Protein AF-A0A1M7Z220-F1 (afdb_monomer)

Mean predicted aligned error: 13.56 Å

Organism: NCBI:txid1117707

Solvent-accessible surface area (backbone atoms only — not comparable to full-atom values): 11703 Å² total; per-residue (Å²): 136,85,84,78,74,76,77,74,81,76,74,48,73,66,35,51,50,55,50,50,55,53,32,74,76,37,43,74,53,31,37,72,75,60,45,95,56,87,48,72,74,50,43,57,51,42,73,74,50,54,73,68,32,47,54,48,36,52,51,46,53,52,53,36,40,74,74,69,44,68,70,67,76,51,73,74,49,50,70,51,42,46,79,49,77,42,74,65,57,48,50,54,50,48,53,26,29,77,69,70,55,48,88,46,72,57,36,44,34,40,44,74,75,42,38,72,63,60,74,74,46,57,74,92,53,39,62,66,51,48,52,51,52,52,52,52,41,49,54,29,48,78,70,72,65,62,72,67,77,74,61,99,54,90,81,62,59,97,71,70,74,75,49,72,66,54,52,55,47,51,56,45,37,73,77,60,40,97,58,76,56,72,70,58,54,50,51,60,49,58,71,69,77,113

Structure (mmCIF, N/CA/C/O backbone):
data_AF-A0A1M7Z220-F1
#
_entry.id   AF-A0A1M7Z220-F1
#
loop_
_atom_site.group_PDB
_atom_site.id
_atom_site.type_symbol
_atom_site.label_atom_id
_atom_site.label_alt_id
_atom_site.label_comp_id
_atom_site.label_asym_id
_atom_site.label_entity_id
_atom_site.label_seq_id
_atom_site.pdbx_PDB_ins_code
_atom_site.Cartn_x
_atom_site.Cartn_y
_atom_site.Cartn_z
_atom_site.occupancy
_atom_site.B_iso_or_equiv
_atom_site.auth_seq_id
_atom_site.auth_comp_id
_atom_site.auth_asym_id
_atom_site.auth_atom_id
_atom_site.pdbx_PDB_model_num
ATOM 1 N N . MET A 1 1 ? 18.177 -26.404 -42.005 1.00 36.97 1 MET A N 1
ATOM 2 C CA . MET A 1 1 ? 18.365 -25.500 -40.856 1.00 36.97 1 MET A CA 1
ATOM 3 C C . MET A 1 1 ? 17.163 -24.589 -40.858 1.00 36.97 1 MET A C 1
ATOM 5 O O . MET A 1 1 ? 17.018 -23.801 -41.780 1.00 36.97 1 MET A O 1
ATOM 9 N N . SER A 1 2 ? 16.222 -24.853 -39.959 1.00 35.88 2 SER A N 1
ATOM 10 C CA . SER A 1 2 ? 14.981 -24.094 -39.861 1.00 35.88 2 SER A CA 1
ATOM 11 C C . SER A 1 2 ? 15.235 -22.955 -38.888 1.00 35.88 2 SER A C 1
ATOM 13 O O . SER A 1 2 ? 15.261 -23.184 -37.681 1.00 35.88 2 SER A O 1
ATOM 15 N N . ASP A 1 3 ? 15.480 -21.760 -39.420 1.00 40.62 3 ASP A N 1
ATOM 16 C CA . ASP A 1 3 ? 15.510 -20.534 -38.632 1.00 40.62 3 ASP A CA 1
ATOM 17 C C . ASP A 1 3 ? 14.087 -20.232 -38.159 1.00 40.62 3 ASP A C 1
ATOM 19 O O . ASP A 1 3 ? 13.269 -19.632 -38.856 1.00 40.62 3 ASP A O 1
ATOM 23 N N . SER A 1 4 ? 13.776 -20.692 -36.951 1.00 38.62 4 SER A N 1
ATOM 24 C CA . SER A 1 4 ? 12.676 -20.166 -36.158 1.00 38.62 4 SER A CA 1
ATOM 25 C C . SER A 1 4 ? 13.058 -18.756 -35.713 1.00 38.62 4 SER A C 1
ATOM 27 O O . SER A 1 4 ? 13.602 -18.564 -34.623 1.00 38.62 4 SER A O 1
ATOM 29 N N . HIS A 1 5 ? 12.815 -17.765 -36.571 1.00 41.62 5 HIS A N 1
ATOM 30 C CA . HIS A 1 5 ? 12.782 -16.379 -36.132 1.00 41.62 5 HIS A CA 1
ATOM 31 C C . HIS A 1 5 ? 11.715 -16.258 -35.047 1.00 41.62 5 HIS A C 1
ATOM 33 O O . HIS A 1 5 ? 10.520 -16.404 -35.300 1.00 41.62 5 HIS A O 1
ATOM 39 N N . GLN A 1 6 ? 12.193 -16.040 -33.823 1.00 42.94 6 GLN A N 1
ATOM 40 C CA . GLN A 1 6 ? 11.411 -15.529 -32.714 1.00 42.94 6 GLN A CA 1
ATOM 41 C C . GLN A 1 6 ? 10.632 -14.323 -33.237 1.00 42.94 6 GLN A C 1
ATOM 43 O O . GLN A 1 6 ? 11.223 -13.318 -33.633 1.00 42.94 6 GLN A O 1
ATOM 48 N N . THR A 1 7 ? 9.310 -14.439 -33.290 1.00 41.94 7 THR A N 1
ATOM 49 C CA . THR A 1 7 ? 8.419 -13.287 -33.361 1.00 41.94 7 THR A CA 1
ATOM 50 C C . THR A 1 7 ? 8.766 -12.409 -32.168 1.00 41.94 7 THR A C 1
ATOM 52 O O . THR A 1 7 ? 8.424 -12.745 -31.038 1.00 41.94 7 THR A O 1
ATOM 55 N N . GLY A 1 8 ? 9.538 -11.346 -32.396 1.00 51.56 8 GLY A N 1
ATOM 56 C CA . GLY A 1 8 ? 9.747 -10.318 -31.389 1.00 51.56 8 GLY A CA 1
ATOM 57 C C . GLY A 1 8 ? 8.377 -9.754 -31.055 1.00 51.56 8 GLY A C 1
ATOM 58 O O . GLY A 1 8 ? 7.732 -9.200 -31.943 1.00 51.56 8 GLY A O 1
ATOM 59 N N . ASP A 1 9 ? 7.906 -9.982 -29.830 1.00 64.06 9 ASP A N 1
ATOM 60 C CA . ASP A 1 9 ? 6.617 -9.482 -29.360 1.00 64.06 9 ASP A CA 1
ATOM 61 C C . ASP A 1 9 ? 6.573 -7.970 -29.573 1.00 64.06 9 ASP A C 1
ATOM 63 O O . ASP A 1 9 ? 7.251 -7.205 -28.885 1.00 64.06 9 ASP A O 1
ATOM 67 N N . ILE A 1 10 ? 5.807 -7.545 -30.576 1.00 75.75 10 ILE A N 1
ATOM 68 C CA . ILE A 1 10 ? 5.600 -6.133 -30.870 1.00 75.75 10 ILE A CA 1
ATOM 69 C C . ILE A 1 10 ? 4.798 -5.562 -29.690 1.00 75.75 10 ILE A C 1
ATOM 71 O O . ILE A 1 10 ? 3.695 -6.051 -29.424 1.00 75.75 10 ILE A O 1
ATOM 75 N N . PRO A 1 11 ? 5.315 -4.553 -28.967 1.00 80.88 11 PRO A N 1
ATOM 76 C CA . PRO A 1 11 ? 4.619 -3.981 -27.822 1.00 80.88 11 PRO A CA 1
ATOM 77 C C . PRO A 1 11 ? 3.294 -3.349 -28.253 1.00 80.88 11 PRO A C 1
ATOM 79 O O . PRO A 1 11 ? 3.248 -2.589 -29.220 1.00 80.88 11 PRO A O 1
ATOM 82 N N . SER A 1 12 ? 2.219 -3.638 -27.520 1.00 90.00 12 SER A N 1
ATOM 83 C CA . SER A 1 12 ? 0.915 -3.017 -27.765 1.00 90.00 12 SER A CA 1
ATOM 84 C C . SER A 1 12 ? 0.929 -1.516 -27.453 1.00 90.00 12 SER A C 1
ATOM 86 O O . SER A 1 12 ? 1.743 -1.046 -26.655 1.00 90.00 12 SER A O 1
ATOM 88 N N . ASP A 1 13 ? -0.025 -0.763 -28.007 1.00 92.31 13 ASP A N 1
ATOM 89 C CA . ASP A 1 13 ? -0.196 0.667 -27.698 1.00 92.31 13 ASP A CA 1
ATOM 90 C C . ASP A 1 13 ? -0.359 0.916 -26.193 1.00 92.31 13 ASP A C 1
ATOM 92 O O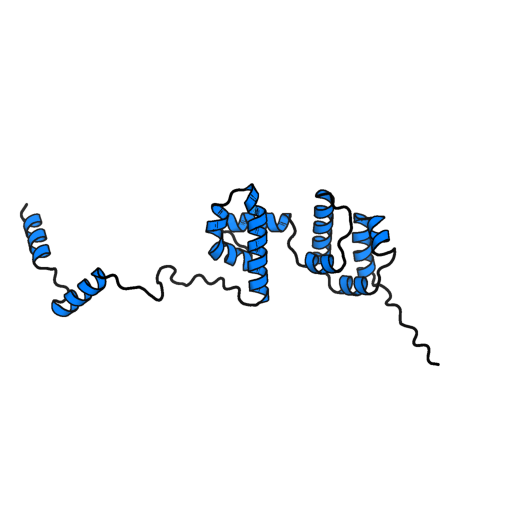 . ASP A 1 13 ? 0.211 1.856 -25.641 1.00 92.31 13 ASP A O 1
ATOM 96 N N . TRP A 1 14 ? -1.072 0.018 -25.506 1.00 93.94 14 TRP A N 1
ATOM 97 C CA . TRP A 1 14 ? -1.186 0.028 -24.049 1.00 93.94 14 TRP A CA 1
ATOM 98 C C . TRP A 1 14 ? 0.169 -0.171 -23.364 1.00 93.94 14 TRP A C 1
A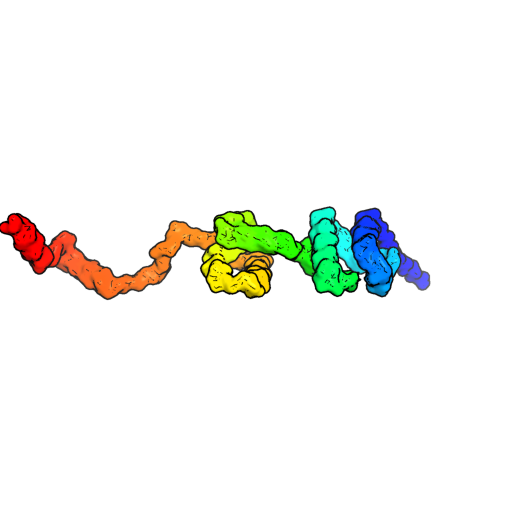TOM 100 O O . TRP A 1 14 ? 0.513 0.577 -22.453 1.00 93.94 14 TRP A O 1
ATOM 110 N N . CYS A 1 15 ? 0.971 -1.137 -23.818 1.00 94.50 15 CYS A N 1
ATOM 111 C CA . CYS A 1 15 ? 2.307 -1.364 -23.276 1.00 94.50 15 CYS A CA 1
ATOM 112 C C . CYS A 1 15 ? 3.203 -0.130 -23.444 1.00 94.50 15 CYS A C 1
ATOM 114 O O . CYS A 1 15 ? 3.846 0.291 -22.482 1.00 94.50 15 CYS A O 1
ATOM 116 N N . ASN A 1 16 ? 3.177 0.498 -24.621 1.00 94.12 16 ASN A N 1
ATOM 117 C CA . ASN A 1 16 ? 3.913 1.732 -24.885 1.00 94.12 16 ASN A CA 1
ATOM 118 C C . ASN A 1 16 ? 3.419 2.895 -24.015 1.00 94.12 16 ASN A C 1
ATOM 120 O O . ASN A 1 16 ? 4.229 3.669 -23.513 1.00 94.12 16 ASN A O 1
ATOM 124 N N . HIS A 1 17 ? 2.110 2.996 -23.775 1.00 95.12 17 HIS A N 1
ATOM 125 C CA . HIS A 1 17 ? 1.538 4.005 -22.885 1.00 95.12 17 HIS A CA 1
ATOM 126 C C . HIS A 1 17 ? 1.976 3.813 -21.425 1.00 95.12 17 HIS A C 1
ATOM 128 O O . HIS A 1 17 ? 2.402 4.768 -20.773 1.00 95.12 17 HIS A O 1
ATOM 134 N N . VAL A 1 18 ? 1.928 2.579 -20.918 1.00 95.19 18 VAL A N 1
ATOM 135 C CA . VAL A 1 18 ? 2.400 2.236 -19.568 1.00 95.19 18 VAL A CA 1
ATOM 136 C C . VAL A 1 18 ? 3.895 2.544 -19.444 1.00 95.19 18 VAL A C 1
ATOM 138 O O . VAL A 1 18 ? 4.314 3.195 -18.489 1.00 95.19 18 VAL A O 1
ATOM 141 N N . PHE A 1 19 ? 4.698 2.126 -20.426 1.00 95.00 19 PHE A N 1
ATOM 142 C CA . PHE A 1 19 ? 6.142 2.368 -20.450 1.00 95.00 19 PHE A CA 1
ATOM 143 C C . PHE A 1 19 ? 6.471 3.862 -20.488 1.00 95.00 19 PHE A C 1
ATOM 145 O O . PHE A 1 19 ? 7.253 4.342 -19.671 1.00 95.00 19 PHE A O 1
ATOM 152 N N . GLY A 1 20 ? 5.819 4.608 -21.383 1.00 94.25 20 GLY A N 1
ATOM 153 C CA . GLY A 1 20 ? 5.969 6.055 -21.516 1.00 94.25 20 GLY A CA 1
ATOM 154 C C . GLY A 1 20 ? 5.575 6.808 -20.244 1.00 94.25 20 GLY A C 1
ATOM 155 O O . GLY A 1 20 ? 6.223 7.787 -19.884 1.00 94.25 20 GLY A O 1
ATOM 156 N N . SER A 1 21 ? 4.567 6.318 -19.517 1.00 95.50 21 SER A N 1
ATOM 157 C CA . SER A 1 21 ? 4.137 6.909 -18.244 1.00 95.50 21 SER A CA 1
ATOM 158 C C . SER A 1 21 ? 5.241 6.825 -17.185 1.00 95.50 21 SER A C 1
ATOM 160 O O . SER A 1 21 ? 5.555 7.827 -16.546 1.00 95.50 21 SER A O 1
ATOM 162 N N . PHE A 1 22 ? 5.894 5.669 -17.029 1.00 94.62 22 PHE A N 1
ATOM 163 C CA . PHE A 1 22 ? 7.034 5.540 -16.113 1.00 94.62 22 PHE A CA 1
ATOM 164 C C . PHE A 1 22 ? 8.273 6.299 -16.594 1.00 94.62 22 PHE A C 1
ATOM 166 O O . PHE A 1 22 ? 8.951 6.928 -15.780 1.00 94.62 22 PHE A O 1
ATOM 173 N N . LEU A 1 23 ? 8.534 6.289 -17.904 1.00 93.94 23 LEU A N 1
ATOM 174 C CA . LEU A 1 23 ? 9.603 7.077 -18.516 1.00 93.94 23 LEU A CA 1
ATOM 175 C C . LEU A 1 23 ? 9.427 8.574 -18.229 1.00 93.94 23 LEU A C 1
ATOM 177 O O . LEU A 1 23 ? 10.398 9.243 -17.916 1.00 93.94 23 LEU A O 1
ATOM 181 N N . SER A 1 24 ? 8.202 9.102 -18.259 1.00 93.44 24 SER A N 1
ATOM 182 C CA . SER A 1 24 ? 7.948 10.520 -17.963 1.00 93.44 24 SER A CA 1
ATOM 183 C C . SER A 1 24 ? 8.221 10.917 -16.508 1.00 93.44 24 SER A C 1
ATOM 185 O O . SER A 1 24 ? 8.461 12.084 -16.228 1.00 93.44 24 SER A O 1
ATOM 187 N N . ILE A 1 25 ? 8.182 9.954 -15.580 1.00 94.25 25 ILE A N 1
ATOM 188 C CA . ILE A 1 25 ? 8.406 10.192 -14.148 1.00 94.25 25 ILE A CA 1
ATOM 189 C C . ILE A 1 25 ? 9.894 10.104 -13.801 1.00 94.25 25 ILE A C 1
ATOM 191 O O . ILE A 1 25 ? 10.394 10.891 -13.002 1.00 94.25 25 ILE A O 1
ATOM 195 N N . TYR A 1 26 ? 10.582 9.109 -14.360 1.00 93.31 26 TYR A N 1
ATOM 196 C CA . TYR A 1 26 ? 11.956 8.760 -13.992 1.00 93.31 26 TYR A CA 1
ATOM 197 C C . TYR A 1 26 ? 13.002 9.157 -15.043 1.00 93.31 26 TYR A C 1
ATOM 199 O O . TYR A 1 26 ? 14.203 9.072 -14.782 1.00 93.31 26 TYR A O 1
ATOM 207 N N . GLU A 1 27 ? 12.560 9.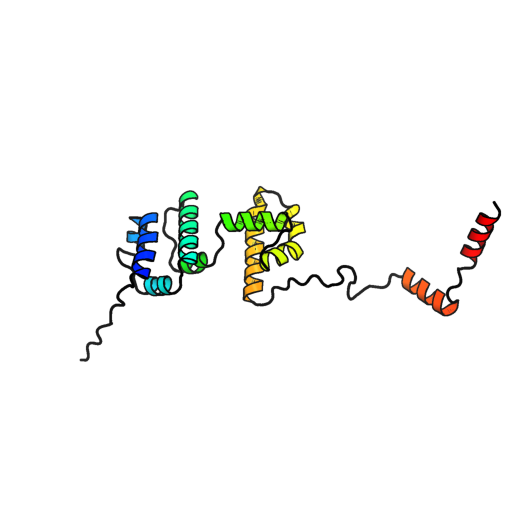567 -16.230 1.00 91.31 27 GLU A N 1
ATOM 208 C CA . GLU A 1 27 ? 13.373 10.068 -17.337 1.00 91.31 27 GLU A CA 1
ATOM 209 C C . GLU A 1 27 ? 14.612 9.187 -17.595 1.00 91.31 27 GLU A C 1
ATOM 211 O O . GLU A 1 27 ? 14.512 7.980 -17.830 1.00 91.31 27 GLU A O 1
ATOM 216 N N . THR A 1 28 ? 15.802 9.778 -17.500 1.00 91.12 28 THR A N 1
ATOM 217 C CA . THR A 1 28 ? 17.094 9.128 -17.759 1.00 91.12 28 THR A CA 1
ATOM 218 C C . THR A 1 28 ? 17.355 7.896 -16.888 1.00 91.12 28 THR A C 1
ATOM 220 O O . THR A 1 28 ? 18.030 6.962 -17.321 1.00 91.12 28 THR A O 1
ATOM 223 N N . GLN A 1 29 ? 16.808 7.847 -15.670 1.00 93.25 29 GLN A N 1
ATOM 224 C CA . GLN A 1 29 ? 16.998 6.715 -14.759 1.00 93.25 29 GLN A CA 1
ATOM 225 C C . GLN A 1 29 ? 16.178 5.502 -15.201 1.00 93.25 29 GLN A C 1
ATOM 227 O O . GLN A 1 29 ? 16.614 4.362 -15.022 1.00 93.25 29 GLN A O 1
ATOM 232 N N . TRP A 1 30 ? 15.013 5.738 -15.814 1.00 93.50 30 TRP A N 1
ATOM 233 C CA . TRP A 1 30 ? 14.213 4.679 -16.422 1.00 93.50 30 TRP A CA 1
ATOM 234 C C . TRP A 1 30 ? 14.957 4.030 -17.581 1.00 93.50 30 TRP A C 1
ATOM 236 O O . TRP A 1 30 ? 15.114 2.810 -17.597 1.00 93.50 30 TRP A O 1
ATOM 246 N N . GLU A 1 31 ? 15.470 4.844 -18.506 1.00 91.44 31 GLU A N 1
ATOM 247 C CA . GLU A 1 31 ? 16.215 4.356 -19.670 1.00 91.44 31 GLU A CA 1
ATOM 248 C C . GLU A 1 31 ? 17.472 3.591 -19.263 1.00 91.44 31 GLU A C 1
ATOM 250 O O . GLU A 1 31 ? 17.775 2.549 -19.840 1.00 91.44 31 GLU A O 1
ATOM 255 N N . TYR A 1 32 ? 18.173 4.059 -18.228 1.00 91.62 32 TYR A N 1
ATOM 256 C CA . TYR A 1 32 ? 19.340 3.359 -17.701 1.00 91.62 32 TYR A CA 1
ATOM 257 C C . TYR A 1 32 ? 19.003 1.944 -17.203 1.00 91.62 32 TYR A C 1
ATOM 259 O O . TYR A 1 32 ? 19.773 1.010 -17.419 1.00 91.62 32 TYR A O 1
ATOM 267 N N . GLN A 1 33 ? 17.859 1.770 -16.534 1.00 90.06 33 GLN A N 1
ATOM 268 C CA . GLN A 1 33 ? 17.491 0.500 -15.904 1.00 90.06 33 GLN A CA 1
ATOM 269 C C . GLN A 1 33 ? 16.734 -0.455 -16.839 1.00 90.06 33 GLN A C 1
ATOM 271 O O . GLN A 1 33 ? 16.919 -1.670 -16.754 1.00 90.06 33 GLN A O 1
ATOM 276 N N . TYR A 1 34 ? 15.869 0.076 -17.702 1.00 89.75 34 TYR A N 1
ATOM 277 C CA . TYR A 1 34 ? 14.940 -0.704 -18.525 1.00 89.75 34 TYR A CA 1
ATOM 278 C C . TYR A 1 34 ? 15.151 -0.540 -20.032 1.00 89.75 34 TYR A C 1
ATOM 280 O O . TYR A 1 34 ? 14.560 -1.296 -20.804 1.00 89.75 34 TYR A O 1
ATOM 288 N N . GLY A 1 35 ? 16.011 0.388 -20.454 1.00 89.44 35 GLY A N 1
ATOM 289 C CA . GLY A 1 35 ? 16.219 0.739 -21.855 1.00 89.44 35 GLY A CA 1
ATOM 290 C C . GLY A 1 35 ? 15.175 1.720 -22.386 1.00 89.44 35 GLY A C 1
ATOM 291 O O . GLY A 1 35 ? 14.307 2.201 -21.662 1.00 89.44 35 GLY A O 1
ATOM 292 N N . SER A 1 36 ? 15.262 2.016 -23.681 1.00 86.19 36 SER A N 1
ATOM 293 C CA . SER A 1 36 ? 14.356 2.936 -24.381 1.00 86.19 36 SER A CA 1
ATOM 294 C C . SER A 1 36 ? 13.081 2.269 -24.909 1.00 86.19 36 SER A C 1
ATOM 296 O O . SER A 1 36 ? 12.152 2.962 -25.317 1.00 86.19 36 SER A O 1
ATOM 298 N N . LEU A 1 37 ? 13.025 0.934 -24.914 1.00 87.25 37 LEU A N 1
ATOM 299 C CA . LEU A 1 37 ? 11.904 0.154 -25.436 1.00 87.25 37 LEU A CA 1
ATOM 300 C C . LEU A 1 37 ? 11.459 -0.906 -24.420 1.00 87.25 37 LEU A C 1
ATOM 302 O O . LEU A 1 37 ? 12.307 -1.501 -23.747 1.00 87.25 37 LEU A O 1
ATOM 306 N N . PRO A 1 38 ? 10.148 -1.192 -24.327 1.00 88.69 38 PRO A N 1
ATOM 307 C CA . PRO A 1 38 ? 9.648 -2.242 -23.454 1.00 88.69 38 PRO A CA 1
ATOM 308 C C . PRO A 1 38 ? 10.165 -3.613 -23.905 1.00 88.69 38 PRO A C 1
ATOM 310 O O . PRO A 1 38 ? 10.115 -3.977 -25.078 1.00 88.69 38 PRO A O 1
ATOM 313 N N . THR A 1 39 ? 10.657 -4.388 -22.942 1.00 86.88 39 THR A N 1
ATOM 314 C CA . THR A 1 39 ? 11.160 -5.755 -23.142 1.00 86.88 39 THR A CA 1
ATOM 315 C C . THR A 1 39 ? 10.141 -6.784 -22.649 1.00 86.88 39 THR A C 1
ATOM 317 O O . THR A 1 39 ? 9.251 -6.442 -21.874 1.00 86.88 39 THR A O 1
ATOM 320 N N . GLY A 1 40 ? 10.264 -8.057 -23.048 1.00 84.56 40 GLY A N 1
ATOM 321 C CA . GLY A 1 40 ? 9.243 -9.102 -22.825 1.00 84.56 40 GLY A CA 1
ATOM 322 C C . GLY A 1 40 ? 8.613 -9.145 -21.422 1.00 84.56 40 GLY A C 1
ATOM 323 O O . GLY A 1 40 ? 7.394 -9.112 -21.297 1.00 84.56 40 GLY A O 1
ATOM 324 N N . ARG A 1 41 ? 9.413 -9.088 -20.346 1.00 87.62 41 ARG A N 1
ATOM 325 C CA . ARG A 1 41 ? 8.879 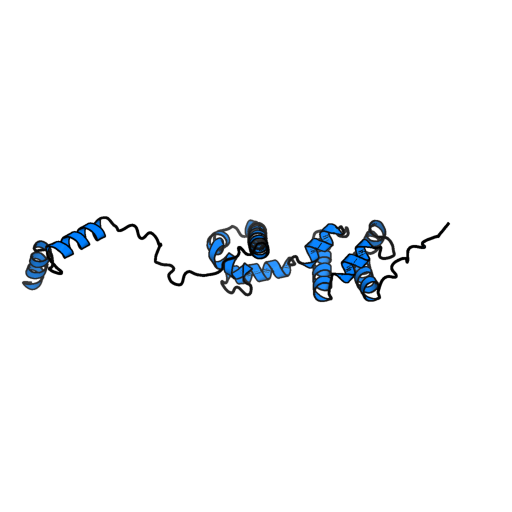-9.063 -18.963 1.00 87.62 41 ARG A CA 1
ATOM 326 C C . ARG A 1 41 ? 8.017 -7.835 -18.660 1.00 87.62 41 ARG A C 1
ATOM 328 O O . ARG A 1 41 ? 7.086 -7.914 -17.865 1.00 87.62 41 ARG A O 1
ATOM 335 N N . PHE A 1 42 ? 8.347 -6.693 -19.258 1.00 91.50 42 PHE A N 1
ATOM 336 C CA . PHE A 1 42 ? 7.542 -5.483 -19.144 1.00 91.50 42 PHE A CA 1
ATOM 33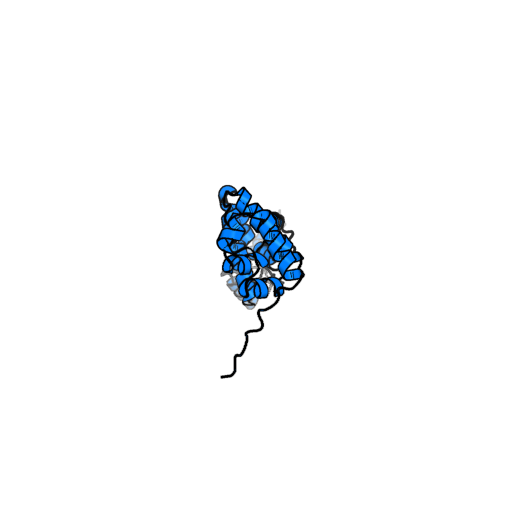7 C C . PHE A 1 42 ? 6.256 -5.592 -19.967 1.00 91.50 42 PHE A C 1
ATOM 339 O O . PHE A 1 42 ? 5.214 -5.130 -19.516 1.00 91.50 42 PHE A O 1
ATOM 346 N N . ILE A 1 43 ? 6.306 -6.231 -21.138 1.00 92.19 43 ILE A N 1
ATOM 347 C CA . ILE A 1 43 ? 5.119 -6.483 -21.966 1.00 92.19 43 ILE A CA 1
ATOM 348 C C . ILE A 1 43 ? 4.115 -7.352 -21.195 1.00 92.19 43 ILE A C 1
ATOM 350 O O . ILE A 1 43 ? 2.943 -6.992 -21.095 1.00 92.19 43 ILE A O 1
ATOM 354 N N . GLU A 1 44 ? 4.586 -8.430 -20.561 1.00 91.56 44 GLU A N 1
ATOM 355 C CA . GLU A 1 44 ? 3.772 -9.284 -19.682 1.00 91.56 44 GLU A CA 1
ATOM 356 C C . GLU A 1 44 ? 3.167 -8.501 -18.509 1.00 91.56 44 GLU A C 1
ATOM 358 O O . GLU A 1 44 ? 1.983 -8.638 -18.196 1.00 91.56 44 GLU A O 1
ATOM 363 N N . PHE A 1 45 ? 3.968 -7.648 -17.868 1.00 94.00 45 PHE A N 1
ATOM 364 C CA . PHE A 1 45 ? 3.503 -6.797 -16.778 1.00 94.00 45 PHE A CA 1
ATOM 365 C C . PHE A 1 45 ? 2.428 -5.808 -17.239 1.00 94.00 45 PHE A C 1
ATOM 367 O O . PHE A 1 45 ? 1.382 -5.698 -16.598 1.00 94.00 45 PHE A O 1
ATOM 374 N N . ALA A 1 46 ? 2.656 -5.122 -18.360 1.00 94.19 46 ALA A N 1
ATOM 375 C CA . ALA A 1 46 ? 1.711 -4.169 -18.923 1.00 94.19 46 ALA A CA 1
ATOM 376 C C . ALA A 1 46 ? 0.379 -4.848 -19.273 1.00 94.19 46 ALA A C 1
ATOM 378 O O . ALA A 1 46 ? -0.679 -4.291 -18.999 1.00 94.19 46 ALA A O 1
ATOM 379 N N . ALA A 1 47 ? 0.415 -6.074 -19.802 1.00 92.50 47 ALA A N 1
ATOM 380 C CA . ALA A 1 47 ? -0.789 -6.852 -20.089 1.00 92.50 47 ALA A CA 1
ATOM 381 C C . ALA A 1 47 ? -1.589 -7.237 -18.827 1.00 92.50 47 ALA A C 1
ATOM 383 O O . ALA A 1 47 ? -2.799 -7.436 -18.903 1.00 92.50 47 ALA A O 1
ATOM 384 N N . ALA A 1 48 ? -0.937 -7.334 -17.664 1.00 91.88 48 ALA A N 1
ATOM 385 C CA . ALA A 1 48 ? -1.567 -7.722 -16.401 1.00 91.88 48 ALA A CA 1
ATOM 386 C C . ALA A 1 48 ? -2.169 -6.549 -15.602 1.00 91.88 48 ALA A C 1
ATOM 388 O O . ALA A 1 48 ? -2.799 -6.770 -14.557 1.00 91.88 48 ALA A O 1
ATOM 389 N N . ILE A 1 49 ? -1.964 -5.308 -16.053 1.00 93.88 49 ILE A N 1
ATOM 390 C CA . ILE A 1 49 ? -2.457 -4.108 -15.377 1.00 93.88 49 ILE A CA 1
ATOM 391 C C . ILE A 1 49 ? -3.505 -3.372 -16.207 1.00 93.88 49 ILE A C 1
ATOM 393 O O . ILE A 1 49 ? -3.456 -3.333 -17.431 1.00 93.88 49 ILE A O 1
ATOM 397 N N . ASP A 1 50 ? -4.450 -2.772 -15.496 1.00 94.44 50 ASP A N 1
ATOM 398 C CA . ASP A 1 50 ? -5.469 -1.874 -16.025 1.00 94.44 50 ASP A CA 1
ATOM 399 C C . ASP A 1 50 ? -5.106 -0.418 -15.680 1.00 94.44 50 ASP A C 1
ATOM 401 O O . ASP A 1 50 ? -4.091 -0.132 -15.033 1.00 94.44 50 ASP A O 1
ATOM 405 N N . VAL A 1 51 ? -5.948 0.519 -16.115 1.00 94.12 51 VAL A N 1
ATOM 406 C CA . VAL A 1 51 ? -5.767 1.959 -15.880 1.00 94.12 51 VAL A CA 1
ATOM 407 C C . VAL A 1 51 ? -5.739 2.302 -14.387 1.00 94.12 51 VAL A C 1
ATOM 409 O O . VAL A 1 51 ? -4.953 3.148 -13.963 1.00 94.12 51 VAL A O 1
ATOM 412 N N . GLU A 1 52 ? -6.548 1.633 -13.566 1.00 93.00 52 GLU A N 1
ATOM 413 C CA . GLU A 1 52 ? -6.589 1.877 -12.120 1.00 93.00 52 GLU A CA 1
ATOM 414 C C . GLU A 1 52 ? -5.276 1.470 -11.444 1.00 93.00 52 GLU A C 1
ATOM 416 O O . GLU A 1 52 ? -4.699 2.243 -10.672 1.00 93.00 52 GLU A O 1
ATOM 421 N N . LYS A 1 53 ? -4.760 0.281 -11.774 1.00 94.00 53 LYS A N 1
ATOM 422 C CA . LYS A 1 53 ? -3.465 -0.203 -11.282 1.00 94.00 53 LYS A CA 1
ATOM 423 C C . LYS A 1 53 ? -2.317 0.664 -11.775 1.00 94.00 53 LYS A C 1
ATOM 425 O O . LYS A 1 53 ? -1.412 0.934 -10.988 1.00 94.00 53 LYS A O 1
ATOM 430 N N . LEU A 1 54 ? -2.356 1.127 -13.028 1.00 95.44 54 LEU A N 1
ATOM 431 C CA . LEU A 1 54 ? -1.369 2.074 -13.546 1.00 95.44 54 LEU A CA 1
ATOM 432 C C . LEU A 1 54 ? -1.361 3.354 -12.708 1.00 95.44 54 LEU A C 1
ATOM 434 O O . LEU A 1 54 ? -0.321 3.716 -12.172 1.00 95.44 54 LEU A O 1
ATOM 438 N N . ASN A 1 55 ? -2.512 3.995 -12.507 1.00 94.06 55 ASN A N 1
ATOM 439 C CA . ASN A 1 55 ? -2.598 5.222 -11.710 1.00 94.06 55 ASN A CA 1
ATOM 440 C C . ASN A 1 55 ? -2.071 5.026 -10.282 1.00 94.06 55 ASN A C 1
ATOM 442 O O . ASN A 1 55 ? -1.324 5.862 -9.771 1.00 94.06 55 ASN A O 1
ATOM 446 N N . ARG A 1 56 ? -2.402 3.895 -9.649 1.00 94.00 56 ARG A N 1
ATOM 447 C CA . ARG A 1 56 ? -1.867 3.526 -8.332 1.00 94.00 56 ARG A CA 1
ATOM 448 C C . ARG A 1 56 ? -0.345 3.365 -8.352 1.00 94.00 56 ARG A C 1
ATOM 450 O O . ARG A 1 56 ? 0.330 3.879 -7.464 1.00 94.00 56 ARG A O 1
ATOM 457 N N . LEU A 1 57 ? 0.211 2.694 -9.360 1.00 95.31 57 LEU A N 1
ATOM 458 C CA . LEU A 1 57 ? 1.661 2.557 -9.532 1.00 95.31 57 LEU A CA 1
ATOM 459 C C . LEU A 1 57 ? 2.344 3.910 -9.709 1.00 95.31 57 LEU A C 1
ATOM 461 O O . LEU A 1 57 ? 3.370 4.155 -9.077 1.00 95.31 57 LEU A O 1
ATOM 465 N N . LEU A 1 58 ? 1.773 4.798 -10.524 1.00 95.12 58 LEU A N 1
ATOM 466 C CA . LEU A 1 58 ? 2.315 6.139 -10.712 1.00 95.12 58 LEU A CA 1
ATOM 467 C C . LEU A 1 58 ? 2.293 6.911 -9.388 1.00 95.12 58 LEU A C 1
ATOM 469 O O . LEU A 1 58 ? 3.303 7.516 -9.043 1.00 95.12 58 LEU A O 1
ATOM 473 N N . LYS A 1 59 ? 1.216 6.838 -8.590 1.00 94.75 59 LYS A N 1
ATOM 474 C CA . LYS A 1 59 ? 1.184 7.432 -7.238 1.00 94.75 59 LYS A CA 1
ATOM 475 C C . LYS A 1 59 ? 2.322 6.911 -6.351 1.00 94.75 59 LYS A C 1
ATOM 477 O O . LYS A 1 59 ? 3.061 7.715 -5.794 1.00 94.75 59 LYS A O 1
ATOM 482 N N . HIS A 1 60 ? 2.531 5.592 -6.297 1.00 94.12 60 HIS A N 1
ATOM 483 C CA . HIS A 1 60 ? 3.659 4.990 -5.564 1.00 94.12 60 HIS A CA 1
ATOM 484 C C . HIS A 1 60 ? 5.021 5.510 -6.031 1.00 94.12 60 HIS A C 1
ATOM 486 O O . HIS A 1 60 ? 5.920 5.730 -5.220 1.00 94.12 60 HIS A O 1
ATOM 492 N N . CYS A 1 61 ? 5.192 5.708 -7.338 1.00 94.06 61 CYS A N 1
ATOM 493 C CA . CYS A 1 61 ? 6.434 6.238 -7.896 1.00 94.06 61 CYS A CA 1
ATOM 494 C C . CYS A 1 61 ? 6.678 7.687 -7.450 1.00 94.06 61 CYS A C 1
ATOM 496 O O . CYS A 1 61 ? 7.779 8.010 -7.004 1.00 94.06 61 CYS A O 1
ATOM 498 N N . HIS A 1 62 ? 5.646 8.534 -7.479 1.00 93.81 62 HIS A N 1
ATOM 499 C CA . HIS A 1 62 ? 5.736 9.910 -6.982 1.00 93.81 62 HIS A CA 1
ATOM 500 C C . HIS A 1 62 ? 6.041 9.961 -5.479 1.00 93.81 62 HIS A C 1
ATOM 502 O O . HIS A 1 62 ? 6.915 10.720 -5.065 1.00 93.81 62 HIS A O 1
ATOM 508 N N . GLU A 1 63 ? 5.387 9.125 -4.667 1.00 92.19 63 GLU A N 1
ATOM 509 C CA . GLU A 1 63 ? 5.663 9.024 -3.227 1.00 92.19 63 GLU A CA 1
ATOM 510 C C . GLU A 1 63 ? 7.130 8.643 -2.965 1.00 92.19 63 GLU A C 1
ATOM 512 O O . GLU A 1 63 ? 7.796 9.248 -2.126 1.00 92.19 63 GLU A O 1
ATOM 517 N N . ARG A 1 64 ? 7.681 7.684 -3.722 1.00 92.62 64 ARG A N 1
ATOM 518 C CA . ARG A 1 64 ? 9.100 7.299 -3.613 1.00 92.62 64 ARG A CA 1
ATOM 519 C C . ARG A 1 64 ? 10.040 8.460 -3.927 1.00 92.62 64 ARG A C 1
ATOM 521 O O . ARG A 1 64 ? 10.995 8.666 -3.177 1.00 92.62 64 ARG A O 1
ATOM 528 N N . ILE A 1 65 ? 9.751 9.221 -4.982 1.00 92.62 65 ILE A N 1
ATOM 529 C CA . ILE A 1 65 ? 10.549 10.391 -5.373 1.00 92.62 65 ILE A CA 1
ATOM 530 C C . ILE A 1 65 ? 10.498 11.465 -4.284 1.00 92.62 65 ILE A C 1
ATOM 532 O O . ILE A 1 65 ? 11.541 11.991 -3.900 1.00 92.62 65 ILE A O 1
ATOM 536 N N . GLN A 1 66 ? 9.317 11.742 -3.725 1.00 91.31 66 GLN A N 1
ATOM 537 C CA . GLN A 1 66 ? 9.154 12.693 -2.618 1.00 91.31 66 GLN A CA 1
ATOM 538 C C . GLN A 1 66 ? 9.937 12.276 -1.366 1.00 91.31 66 GLN A C 1
ATOM 540 O O . GLN A 1 66 ? 10.481 13.124 -0.664 1.00 91.31 66 GLN A O 1
ATOM 545 N N . MET A 1 67 ? 10.056 10.970 -1.121 1.00 89.44 67 MET A N 1
ATOM 546 C CA . MET A 1 67 ? 10.861 10.402 -0.033 1.00 89.44 67 MET A CA 1
ATOM 547 C C . MET A 1 67 ? 12.370 10.360 -0.346 1.00 89.44 67 MET A C 1
ATOM 549 O O . MET A 1 67 ? 13.146 9.810 0.435 1.00 89.44 67 MET A O 1
ATOM 553 N N . GLY A 1 68 ? 12.800 10.926 -1.478 1.00 90.19 68 GLY A N 1
ATOM 554 C CA . GLY A 1 68 ? 14.201 11.021 -1.891 1.00 90.19 68 GLY A CA 1
ATOM 555 C C . GLY A 1 68 ? 14.731 9.806 -2.654 1.00 90.19 68 GLY A C 1
ATOM 556 O O . GLY A 1 68 ? 15.916 9.768 -2.981 1.00 90.19 68 GLY A O 1
ATOM 557 N N . ASN A 1 69 ? 13.887 8.817 -2.964 1.00 90.62 69 ASN A N 1
ATOM 558 C CA . ASN A 1 69 ? 14.269 7.691 -3.809 1.00 90.62 69 ASN A CA 1
ATOM 559 C C . ASN A 1 69 ? 13.899 7.977 -5.266 1.00 90.62 69 ASN A C 1
ATOM 561 O O . ASN A 1 69 ? 12.786 7.690 -5.710 1.00 90.62 69 ASN A O 1
ATOM 565 N N . SER A 1 70 ? 14.858 8.529 -6.004 1.00 88.88 70 SER A N 1
ATOM 566 C CA . SER A 1 70 ? 14.691 8.821 -7.424 1.00 88.88 70 SER A CA 1
ATOM 567 C C . SER A 1 70 ? 14.788 7.580 -8.312 1.00 88.88 70 SER A C 1
ATOM 569 O O . SER A 1 70 ? 14.350 7.636 -9.445 1.00 88.88 70 SER A O 1
ATOM 571 N N . TRP A 1 71 ? 15.277 6.432 -7.837 1.00 92.88 71 TRP A N 1
ATOM 572 C CA . TRP A 1 71 ? 15.454 5.272 -8.715 1.00 92.88 71 TRP A CA 1
ATOM 573 C C . TRP A 1 71 ? 14.138 4.525 -9.012 1.00 92.88 71 TRP A C 1
ATOM 575 O O . TRP A 1 71 ? 13.364 4.248 -8.079 1.00 92.88 71 TRP A O 1
ATOM 585 N N . PRO A 1 72 ? 13.908 4.124 -10.283 1.00 93.69 72 PRO A N 1
ATOM 586 C CA . PRO A 1 72 ? 12.765 3.315 -10.681 1.00 93.69 72 PRO A CA 1
ATOM 587 C C . PRO A 1 72 ? 12.609 2.035 -9.851 1.00 93.69 72 PRO A C 1
ATOM 589 O O . PRO A 1 72 ? 13.600 1.360 -9.550 1.00 93.69 72 PRO A O 1
ATOM 592 N N . PRO A 1 73 ? 11.371 1.621 -9.528 1.00 93.50 73 PRO A N 1
ATOM 593 C CA . PRO A 1 73 ? 11.134 0.334 -8.895 1.00 93.50 73 PRO A CA 1
ATOM 594 C C . PRO A 1 73 ? 11.629 -0.810 -9.776 1.00 93.50 73 PRO A C 1
ATOM 596 O O . PRO A 1 73 ? 11.535 -0.746 -11.003 1.00 93.50 73 PRO A O 1
ATOM 599 N N . GLN A 1 74 ? 12.123 -1.882 -9.160 1.00 92.62 74 GLN A N 1
ATOM 600 C CA . GLN A 1 74 ? 12.450 -3.109 -9.891 1.00 92.62 74 GLN A CA 1
ATOM 601 C C . GLN A 1 74 ? 11.176 -3.808 -10.389 1.00 92.62 74 GLN A C 1
ATOM 603 O O . GLN A 1 74 ? 10.109 -3.651 -9.801 1.00 92.62 74 GLN A O 1
ATOM 608 N N . MET A 1 75 ? 11.279 -4.654 -11.419 1.00 91.75 75 MET A N 1
ATOM 609 C CA . MET A 1 75 ? 10.115 -5.358 -11.980 1.00 91.75 75 MET A CA 1
ATOM 610 C C . MET A 1 75 ? 9.330 -6.134 -10.909 1.00 91.75 75 MET A C 1
ATOM 612 O O . MET A 1 75 ? 8.108 -6.053 -10.851 1.00 91.75 75 MET A O 1
ATOM 616 N N . GLY A 1 76 ? 10.026 -6.834 -10.006 1.00 89.56 76 GLY A N 1
ATOM 617 C CA . GLY A 1 76 ? 9.386 -7.528 -8.883 1.00 89.56 76 GLY A CA 1
ATOM 618 C C . GLY A 1 76 ? 8.669 -6.584 -7.910 1.00 89.56 76 GLY A C 1
ATOM 619 O O . GLY A 1 76 ? 7.620 -6.937 -7.380 1.00 89.56 76 GLY A O 1
ATOM 620 N N . GLU A 1 77 ? 9.183 -5.368 -7.714 1.00 92.06 77 GLU A N 1
ATOM 621 C CA . GLU A 1 77 ? 8.522 -4.345 -6.898 1.00 92.06 77 GLU A CA 1
ATOM 622 C C . GLU A 1 77 ? 7.262 -3.819 -7.586 1.00 92.06 77 GLU A C 1
ATOM 624 O O . GLU A 1 77 ? 6.237 -3.683 -6.926 1.00 92.06 77 GLU A O 1
ATOM 629 N N . LEU A 1 78 ? 7.291 -3.590 -8.904 1.00 93.00 78 LEU A N 1
ATOM 630 C CA . LEU A 1 78 ? 6.112 -3.170 -9.672 1.00 93.00 78 LEU A CA 1
ATOM 631 C C . LEU A 1 78 ? 4.962 -4.184 -9.547 1.00 93.00 78 LEU A C 1
ATOM 633 O O . LEU A 1 78 ? 3.814 -3.798 -9.320 1.00 93.00 78 LEU A O 1
ATOM 637 N N . TRP A 1 79 ? 5.269 -5.484 -9.599 1.00 92.06 79 TRP A N 1
ATOM 638 C CA . TRP A 1 79 ? 4.286 -6.554 -9.388 1.00 92.06 79 TRP A CA 1
ATOM 639 C C . TRP A 1 79 ? 3.631 -6.528 -8.006 1.00 92.06 79 TRP A C 1
ATOM 641 O O . TRP A 1 79 ? 2.468 -6.904 -7.880 1.00 92.06 79 TRP A O 1
ATOM 651 N N . VAL A 1 80 ? 4.354 -6.085 -6.978 1.00 90.75 80 VAL A N 1
ATOM 652 C CA . VAL A 1 80 ? 3.814 -5.937 -5.620 1.00 90.75 80 VAL A CA 1
ATOM 653 C C . VAL A 1 80 ? 3.027 -4.632 -5.490 1.00 90.75 80 VAL A C 1
ATOM 655 O O . VAL A 1 80 ? 1.931 -4.622 -4.926 1.00 90.75 80 VAL A O 1
ATOM 658 N N . LEU A 1 81 ? 3.566 -3.534 -6.024 1.00 92.19 81 LEU A N 1
ATOM 659 C CA . LEU A 1 81 ? 3.003 -2.191 -5.890 1.00 92.19 81 LEU A CA 1
ATOM 660 C C . LEU A 1 81 ? 1.670 -2.029 -6.623 1.00 92.19 81 LEU A C 1
ATOM 662 O O . LEU A 1 81 ? 0.818 -1.283 -6.145 1.00 92.19 81 LEU A O 1
ATOM 666 N N . LYS A 1 82 ? 1.441 -2.769 -7.717 1.00 91.00 82 LYS A N 1
ATOM 667 C CA . LYS A 1 82 ? 0.180 -2.695 -8.477 1.00 91.00 82 LYS A CA 1
ATOM 668 C C . LYS A 1 82 ? -1.055 -2.985 -7.614 1.00 91.00 82 LYS A C 1
ATOM 670 O O . LYS A 1 82 ? -2.117 -2.411 -7.838 1.00 91.00 82 LYS A O 1
ATOM 675 N N . ASP A 1 83 ? -0.899 -3.844 -6.604 1.00 88.38 83 ASP A N 1
ATOM 676 C CA . ASP A 1 83 ? -1.973 -4.237 -5.691 1.00 88.38 83 ASP A CA 1
ATOM 677 C C . ASP A 1 83 ? -1.793 -3.640 -4.280 1.00 88.38 83 ASP A C 1
ATOM 679 O O . ASP A 1 83 ? -2.574 -3.952 -3.380 1.00 88.38 83 ASP A O 1
ATOM 683 N N . ALA A 1 84 ? -0.743 -2.854 -4.020 1.00 87.81 84 ALA A N 1
ATOM 684 C CA . ALA A 1 84 ? -0.464 -2.277 -2.702 1.00 87.81 84 ALA A CA 1
ATOM 685 C C . ALA A 1 84 ? -1.167 -0.927 -2.521 1.00 87.81 84 ALA A C 1
ATOM 687 O O . ALA A 1 84 ? -1.163 -0.112 -3.436 1.00 87.81 84 ALA A O 1
ATOM 688 N N . LEU A 1 85 ? -1.713 -0.657 -1.331 1.00 87.94 85 LEU A N 1
ATOM 689 C CA . LEU A 1 85 ? -2.275 0.664 -1.030 1.00 87.94 85 LEU A CA 1
ATOM 690 C C . LEU A 1 85 ? -1.191 1.742 -1.050 1.00 87.94 85 LEU A C 1
ATOM 692 O O . LEU A 1 85 ? -0.106 1.504 -0.511 1.00 87.94 85 LEU A O 1
ATOM 696 N N . THR A 1 86 ? -1.505 2.906 -1.615 1.00 91.12 86 THR A N 1
ATOM 697 C CA . THR A 1 86 ? -0.657 4.109 -1.537 1.00 91.12 86 THR A CA 1
ATOM 698 C C . THR A 1 86 ? -0.575 4.639 -0.102 1.00 91.12 86 THR A C 1
ATOM 700 O O . THR A 1 86 ? -1.353 4.226 0.767 1.00 91.12 86 THR A O 1
ATOM 703 N N . ALA A 1 87 ? 0.368 5.541 0.183 1.00 88.06 87 ALA A N 1
ATOM 704 C CA . ALA A 1 87 ? 0.463 6.156 1.508 1.00 88.06 87 ALA A CA 1
ATOM 705 C C . ALA A 1 87 ? -0.819 6.929 1.866 1.00 88.06 87 ALA A C 1
ATOM 707 O O . ALA A 1 87 ? -1.300 6.832 2.995 1.00 88.06 87 ALA A O 1
ATOM 708 N N . GLU A 1 88 ? -1.402 7.621 0.885 1.00 88.88 88 GLU A N 1
ATOM 709 C CA . GLU A 1 88 ? -2.698 8.305 0.992 1.00 88.88 88 GLU A CA 1
ATOM 710 C C . GLU A 1 88 ? -3.840 7.324 1.323 1.00 88.88 88 GLU A C 1
ATOM 712 O O . GLU A 1 88 ? -4.534 7.487 2.324 1.00 88.88 88 GLU A O 1
ATOM 717 N N . GLU A 1 89 ? -3.987 6.238 0.556 1.00 91.00 89 GLU A N 1
ATOM 718 C CA . GLU A 1 89 ? -5.035 5.236 0.799 1.00 91.00 89 GLU A CA 1
ATOM 719 C C . GLU A 1 89 ? -4.872 4.553 2.171 1.00 91.00 89 GLU A C 1
ATOM 721 O O . GLU A 1 89 ? -5.856 4.212 2.839 1.00 91.00 89 GLU A O 1
ATOM 726 N N . LEU A 1 90 ? -3.626 4.339 2.609 1.00 91.31 90 LEU A N 1
ATOM 727 C CA . LEU A 1 90 ? -3.321 3.784 3.925 1.00 91.31 90 LEU A CA 1
ATOM 728 C C . LEU A 1 90 ? -3.716 4.756 5.047 1.00 91.31 90 LEU A C 1
ATOM 730 O O . LEU A 1 90 ? -4.265 4.314 6.059 1.00 91.31 90 LEU A O 1
ATOM 734 N N . LEU A 1 91 ? -3.463 6.055 4.867 1.00 91.62 91 LEU A N 1
ATOM 735 C CA . LEU A 1 91 ? -3.869 7.111 5.793 1.00 91.62 91 LEU A CA 1
ATOM 736 C C . LEU A 1 91 ? -5.396 7.183 5.917 1.00 91.62 91 LEU A C 1
ATOM 738 O O . LEU A 1 91 ? -5.921 7.174 7.032 1.00 91.62 91 LEU A O 1
ATOM 742 N N . ASP A 1 92 ? -6.117 7.170 4.801 1.00 93.12 92 ASP A N 1
ATOM 743 C CA . ASP A 1 92 ? -7.583 7.200 4.807 1.00 93.12 92 ASP A CA 1
ATOM 744 C C . ASP A 1 92 ? -8.173 5.963 5.492 1.00 93.12 92 ASP A C 1
ATOM 746 O O . ASP A 1 92 ? -9.052 6.059 6.354 1.00 93.12 92 ASP A O 1
ATOM 750 N N . SER A 1 93 ? -7.630 4.785 5.173 1.00 93.25 93 SER A N 1
ATOM 751 C CA . SER A 1 93 ? -7.981 3.519 5.825 1.00 93.25 93 SER A CA 1
ATOM 752 C C . SER A 1 93 ? -7.759 3.578 7.337 1.00 93.25 93 SER A C 1
ATOM 754 O O . SER A 1 93 ? -8.608 3.161 8.129 1.00 93.25 93 SER A O 1
ATOM 756 N N . ARG A 1 94 ? -6.646 4.169 7.774 1.00 93.69 94 ARG A N 1
ATOM 757 C CA . ARG A 1 94 ? -6.323 4.370 9.189 1.00 93.69 94 ARG A CA 1
ATOM 758 C C . ARG A 1 94 ? -7.334 5.279 9.880 1.00 93.69 94 ARG A C 1
ATOM 760 O O . ARG A 1 94 ? -7.811 4.932 10.963 1.00 93.69 94 ARG A O 1
ATOM 767 N N . ILE A 1 95 ? -7.694 6.404 9.260 1.00 93.50 95 ILE A N 1
ATOM 768 C CA . ILE A 1 95 ? -8.706 7.337 9.778 1.00 93.50 95 ILE A CA 1
ATOM 769 C C . ILE A 1 95 ? -10.055 6.626 9.933 1.00 93.50 95 ILE A C 1
ATOM 771 O O . ILE A 1 95 ? -10.675 6.716 10.998 1.00 93.50 95 ILE A O 1
ATOM 775 N N . ARG A 1 96 ? -10.480 5.859 8.920 1.00 94.81 96 ARG A N 1
ATOM 776 C CA . ARG A 1 96 ? -11.712 5.054 8.956 1.00 94.81 96 ARG A CA 1
ATOM 777 C C . ARG A 1 96 ? -11.699 4.023 10.080 1.00 94.81 96 ARG A C 1
ATOM 779 O O . ARG A 1 96 ? -12.658 3.939 10.850 1.00 94.81 96 ARG A O 1
ATOM 786 N N . VAL A 1 97 ? -10.603 3.278 10.236 1.00 93.50 97 VAL A N 1
ATOM 787 C CA . VAL A 1 97 ? -10.457 2.265 11.295 1.00 93.50 97 VAL A CA 1
ATOM 788 C C . VAL A 1 97 ? -10.509 2.903 12.686 1.00 93.50 97 VAL A C 1
ATOM 790 O O . VAL A 1 97 ? -11.259 2.435 13.545 1.00 93.50 97 VAL A O 1
ATOM 793 N N . LEU A 1 98 ? -9.769 3.991 12.924 1.00 92.12 98 LEU A N 1
ATOM 794 C CA . LEU A 1 98 ? -9.753 4.678 14.223 1.00 92.12 98 LEU A CA 1
ATOM 795 C C . LEU A 1 98 ? -11.117 5.296 14.576 1.00 92.12 98 LEU A C 1
ATOM 797 O O . LEU A 1 98 ? -11.535 5.242 15.741 1.00 92.12 98 LEU A O 1
ATOM 801 N N . SER A 1 99 ? -11.827 5.794 13.560 1.00 92.50 99 SER A N 1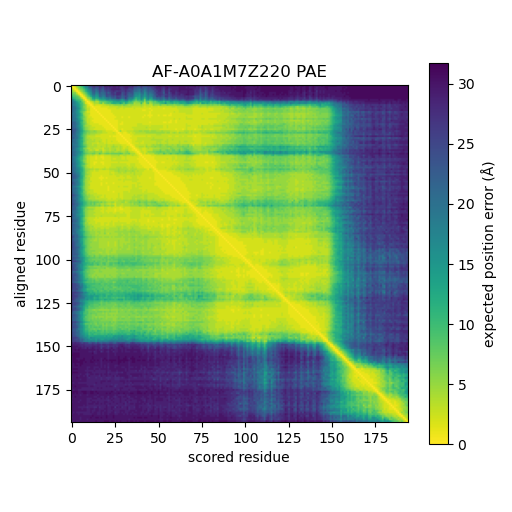
ATOM 802 C CA . SER A 1 99 ? -13.183 6.351 13.654 1.00 92.50 99 SER A CA 1
ATOM 803 C C . SER A 1 99 ? -14.291 5.292 13.688 1.00 92.50 99 SER A C 1
ATOM 805 O O . SER A 1 99 ? -15.457 5.642 13.837 1.00 92.50 99 SER A O 1
ATOM 807 N N . ARG A 1 100 ? -13.956 3.994 13.596 1.00 91.62 100 ARG A N 1
ATOM 808 C CA . ARG A 1 100 ? -14.915 2.870 13.543 1.00 91.62 100 ARG A CA 1
ATOM 809 C C . ARG A 1 100 ? -15.891 2.936 12.358 1.00 91.62 100 ARG A C 1
ATOM 811 O O . ARG A 1 100 ? -17.016 2.456 12.463 1.00 91.62 100 ARG A O 1
ATOM 818 N N . MET A 1 101 ? -15.444 3.463 11.224 1.00 92.88 101 MET A N 1
ATOM 819 C CA . MET A 1 101 ? -16.205 3.512 9.971 1.00 92.88 101 MET A CA 1
ATOM 820 C C . MET A 1 101 ? -15.518 2.668 8.885 1.00 92.88 101 MET A C 1
ATOM 822 O O . MET A 1 101 ? -15.052 3.225 7.895 1.00 92.88 101 MET A O 1
ATOM 826 N N . PRO A 1 102 ? -15.382 1.338 9.074 1.00 91.12 102 PRO A N 1
ATOM 827 C CA . PRO A 1 102 ? -14.664 0.496 8.128 1.00 91.12 102 PRO A CA 1
ATOM 828 C C . PRO A 1 102 ? -15.447 0.332 6.821 1.00 91.12 102 PRO A C 1
ATOM 830 O O . PRO A 1 102 ? -16.617 -0.050 6.828 1.00 91.12 102 PRO A O 1
ATOM 833 N N . GLU A 1 103 ? -14.768 0.537 5.701 1.00 91.06 103 GLU A N 1
ATOM 834 C CA . GLU A 1 103 ? -15.317 0.360 4.356 1.00 91.06 103 GLU A CA 1
ATOM 835 C C . GLU A 1 103 ? -15.150 -1.093 3.887 1.00 91.06 103 GLU A C 1
ATOM 837 O O . GLU A 1 103 ? -16.083 -1.740 3.409 1.00 91.06 103 GLU A O 1
ATOM 842 N N . ASN A 1 104 ? -13.965 -1.657 4.128 1.00 90.50 104 ASN A N 1
ATOM 843 C CA . ASN A 1 104 ? -13.563 -2.966 3.618 1.00 90.50 104 ASN A CA 1
ATOM 844 C C . ASN A 1 104 ? -13.546 -4.058 4.698 1.00 90.50 104 ASN A C 1
ATOM 846 O O . ASN A 1 104 ? -13.405 -3.785 5.887 1.00 90.50 104 ASN A O 1
ATOM 850 N N . GLN A 1 105 ? -13.599 -5.335 4.293 1.00 89.88 105 GLN A N 1
ATOM 851 C CA . GLN A 1 105 ? -13.480 -6.477 5.224 1.00 89.88 105 GLN A CA 1
ATOM 852 C C . GLN A 1 105 ? -12.184 -6.440 6.053 1.00 89.88 105 GLN A C 1
ATOM 854 O O . GLN A 1 105 ? -12.196 -6.767 7.236 1.00 89.88 105 GLN A O 1
ATOM 859 N N . ILE A 1 106 ? -11.074 -5.999 5.451 1.00 91.12 106 ILE A N 1
ATOM 860 C CA . ILE A 1 106 ? -9.795 -5.821 6.156 1.00 91.12 106 ILE A CA 1
ATOM 861 C C . ILE A 1 106 ? -9.947 -4.791 7.279 1.00 91.12 106 ILE A C 1
ATOM 863 O O . ILE A 1 106 ? -9.559 -5.049 8.415 1.00 91.12 106 ILE A O 1
ATOM 867 N N . GLU A 1 107 ? -10.560 -3.646 6.981 1.00 93.69 107 GLU A N 1
ATOM 868 C CA . GLU A 1 107 ? -10.796 -2.587 7.963 1.00 93.69 107 GLU A CA 1
ATOM 869 C C . GLU A 1 107 ? -11.739 -3.068 9.073 1.00 93.69 107 GLU A C 1
ATOM 871 O O . GLU A 1 107 ? -11.466 -2.830 10.247 1.00 93.69 107 GLU A O 1
ATOM 876 N N . LYS A 1 108 ? -12.790 -3.831 8.736 1.00 92.44 108 LYS A N 1
ATOM 877 C CA . LYS A 1 108 ? -13.686 -4.459 9.724 1.00 92.44 108 LYS A CA 1
ATOM 878 C C . LYS A 1 108 ? -12.916 -5.369 10.680 1.00 92.44 108 LYS A C 1
ATOM 880 O O . LYS A 1 108 ? -13.083 -5.267 11.894 1.00 92.44 108 LYS A O 1
ATOM 885 N N . TRP A 1 109 ? -12.027 -6.205 10.147 1.00 93.38 109 TRP A N 1
ATOM 886 C CA . TRP A 1 109 ? -11.183 -7.080 10.958 1.00 93.38 109 TRP A CA 1
ATOM 887 C C . TRP A 1 109 ? -10.245 -6.289 11.877 1.00 93.38 109 TRP A C 1
ATOM 889 O O . TRP A 1 109 ? -10.100 -6.631 13.053 1.00 93.38 109 TRP A O 1
ATOM 899 N N . LEU A 1 110 ? -9.640 -5.209 11.371 1.00 92.62 110 LEU A N 1
ATOM 900 C CA . LEU A 1 110 ? -8.772 -4.328 12.157 1.00 92.62 110 LEU A CA 1
ATOM 901 C C . LEU A 1 110 ? -9.538 -3.646 13.295 1.00 92.62 110 LEU A C 1
ATOM 903 O O . LEU A 1 110 ? -9.043 -3.608 14.424 1.00 92.62 110 LEU A O 1
ATOM 907 N N . VAL A 1 111 ? -10.755 -3.167 13.022 1.00 91.69 111 VAL A N 1
ATOM 908 C CA . VAL A 1 111 ? -11.647 -2.572 14.028 1.00 91.69 111 VAL A CA 1
ATOM 909 C C . VAL A 1 111 ? -11.962 -3.571 15.147 1.00 91.69 111 VAL A C 1
ATOM 911 O O . VAL A 1 111 ? -11.931 -3.203 16.319 1.00 91.69 111 VAL A O 1
ATOM 914 N N . GLN A 1 112 ? -12.217 -4.835 14.809 1.00 89.25 112 GLN A N 1
ATOM 915 C CA . GLN A 1 112 ? -12.569 -5.875 15.782 1.00 89.25 112 GLN A CA 1
ATOM 916 C C . GLN A 1 112 ? -11.373 -6.363 16.608 1.00 89.25 112 GLN A C 1
ATOM 918 O O . GLN A 1 112 ? -11.491 -6.530 17.817 1.00 89.25 112 GLN A O 1
ATOM 923 N N . ASN A 1 113 ? -10.223 -6.589 15.969 1.00 89.25 113 ASN A N 1
ATOM 924 C CA . ASN A 1 113 ? -9.113 -7.322 16.586 1.00 89.25 113 ASN A CA 1
ATOM 925 C C . ASN A 1 113 ? -7.979 -6.422 17.085 1.00 89.25 113 ASN A C 1
ATOM 927 O O . ASN A 1 113 ? -7.258 -6.793 18.009 1.00 89.25 113 ASN A O 1
ATOM 931 N N . LYS A 1 114 ? -7.758 -5.265 16.448 1.00 91.69 114 LYS A N 1
ATOM 932 C CA . LYS A 1 114 ? -6.540 -4.459 16.649 1.00 91.69 114 LYS A CA 1
ATOM 933 C C . LYS A 1 114 ? -6.816 -3.010 17.062 1.00 91.69 114 LYS A C 1
ATOM 935 O O . LYS A 1 114 ? -5.876 -2.320 17.452 1.00 91.69 114 LYS A O 1
ATOM 940 N N . LEU A 1 115 ? -8.071 -2.545 17.041 1.00 90.38 115 LEU A N 1
ATOM 941 C CA . LEU A 1 115 ? -8.430 -1.155 17.361 1.00 90.38 115 LEU A CA 1
ATOM 942 C C . LEU A 1 115 ? -7.959 -0.712 18.746 1.00 90.38 115 LEU A C 1
ATOM 944 O O . LEU A 1 115 ? -7.467 0.405 18.887 1.00 90.38 115 LEU A O 1
ATOM 948 N N . PHE A 1 116 ? -8.107 -1.570 19.760 1.00 88.00 116 PHE A N 1
ATOM 949 C CA . PHE A 1 116 ? -7.663 -1.249 21.116 1.00 88.00 116 PHE A CA 1
ATOM 950 C C . PHE A 1 116 ? -6.169 -0.904 21.134 1.00 88.00 116 PHE A C 1
ATOM 952 O O . PHE A 1 116 ? -5.793 0.154 21.630 1.00 88.00 116 PHE A O 1
ATOM 959 N N . ASN A 1 117 ? -5.336 -1.732 20.501 1.00 89.06 117 ASN A N 1
ATOM 960 C CA . ASN A 1 117 ? -3.893 -1.506 20.423 1.00 89.06 117 ASN A CA 1
ATOM 961 C C . ASN A 1 117 ? -3.556 -0.241 19.625 1.00 89.06 117 ASN A C 1
ATOM 963 O O . ASN A 1 117 ? -2.669 0.510 20.015 1.00 89.06 117 ASN A O 1
ATOM 967 N N . LEU A 1 118 ? -4.270 0.005 18.522 1.00 90.00 118 LEU A N 1
ATOM 968 C CA . LEU A 1 118 ? -4.048 1.177 17.674 1.00 90.00 118 LEU A CA 1
ATOM 969 C C . LEU A 1 118 ? -4.383 2.494 18.390 1.00 90.00 118 LEU A C 1
ATOM 971 O O . LEU A 1 118 ? -3.662 3.467 18.212 1.00 90.00 118 LEU A O 1
ATOM 975 N N . LYS A 1 119 ? -5.429 2.529 19.225 1.00 89.44 119 LYS A N 1
ATOM 976 C CA . LYS A 1 119 ? -5.832 3.745 19.956 1.00 89.44 119 LYS A CA 1
ATOM 977 C C . LYS A 1 119 ? -4.881 4.150 21.081 1.00 89.44 119 LYS A C 1
ATOM 979 O O . LYS A 1 119 ?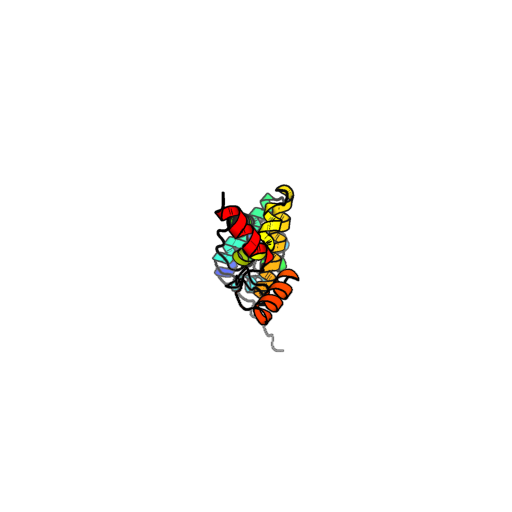 -4.845 5.322 21.432 1.00 89.44 119 LYS A O 1
ATOM 984 N N . HIS A 1 120 ? -4.153 3.196 21.654 1.00 88.31 120 HIS A N 1
ATOM 985 C CA . HIS A 1 120 ? -3.242 3.441 22.779 1.00 88.31 120 HIS A CA 1
ATOM 986 C C . HIS A 1 120 ? -1.778 3.555 22.340 1.00 88.31 120 HIS A C 1
ATOM 988 O O . HIS A 1 120 ? -0.884 3.658 23.179 1.00 88.31 120 HIS A O 1
ATOM 994 N N . LEU A 1 121 ? -1.515 3.505 21.033 1.00 89.38 121 LEU A N 1
ATOM 995 C CA . LEU A 1 121 ? -0.174 3.666 20.498 1.00 89.38 121 LEU A CA 1
ATOM 996 C C . LEU A 1 121 ? 0.191 5.152 20.402 1.00 89.38 121 LEU A C 1
ATOM 998 O O . LEU A 1 121 ? -0.657 5.993 20.115 1.00 89.38 121 LEU A O 1
ATOM 1002 N N . ALA A 1 122 ? 1.473 5.467 20.579 1.00 86.25 122 ALA A N 1
ATOM 1003 C CA . ALA A 1 122 ? 1.985 6.798 20.274 1.00 86.25 122 ALA A CA 1
ATOM 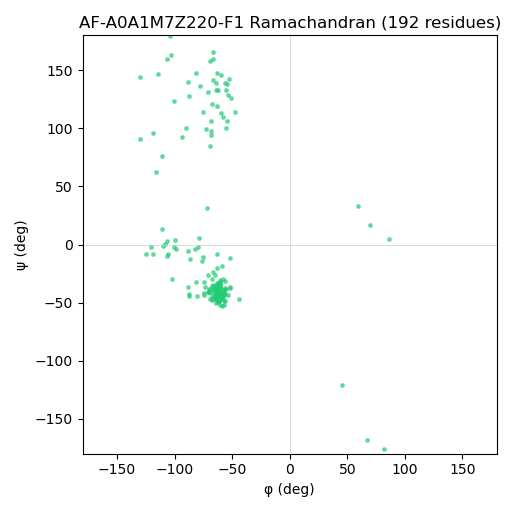1004 C C . ALA A 1 122 ? 1.910 7.073 18.761 1.00 86.25 122 ALA A C 1
ATOM 1006 O O . ALA A 1 122 ? 2.185 6.184 17.950 1.00 86.25 122 ALA A O 1
ATOM 1007 N N . GLU A 1 123 ? 1.576 8.310 18.392 1.00 84.56 123 GLU A N 1
ATOM 1008 C CA . GLU A 1 123 ? 1.323 8.723 17.004 1.00 84.56 123 GLU A CA 1
ATOM 1009 C C . GLU A 1 123 ? 2.516 8.447 16.075 1.00 84.56 123 GLU A C 1
ATOM 1011 O O . GLU A 1 123 ? 2.347 7.915 14.982 1.00 84.56 123 GLU A O 1
ATOM 1016 N N . ASN A 1 124 ? 3.741 8.661 16.560 1.00 86.62 124 ASN A N 1
ATOM 1017 C CA . ASN A 1 124 ? 4.975 8.405 15.812 1.00 86.62 124 ASN A CA 1
ATOM 1018 C C . ASN A 1 124 ? 5.209 6.931 15.428 1.00 86.62 124 ASN A C 1
ATOM 1020 O O . ASN A 1 124 ? 5.996 6.654 14.528 1.00 86.62 124 ASN A O 1
ATOM 1024 N N . LYS A 1 125 ? 4.565 5.978 16.111 1.00 89.69 125 LYS A N 1
ATOM 1025 C CA . LYS A 1 125 ? 4.660 4.536 15.814 1.00 89.69 125 LYS A CA 1
ATOM 1026 C C . LYS A 1 125 ? 3.404 3.990 15.144 1.00 89.69 125 LYS A C 1
ATOM 1028 O O . LYS A 1 125 ? 3.379 2.828 14.732 1.00 89.69 125 LYS A O 1
ATOM 1033 N N . LEU A 1 126 ? 2.352 4.801 15.076 1.00 89.62 126 LEU A N 1
ATOM 1034 C CA . LEU A 1 126 ? 1.027 4.361 14.673 1.00 89.62 126 LEU A CA 1
ATOM 1035 C C . LEU A 1 126 ? 1.018 3.918 13.207 1.00 89.62 126 LEU A C 1
ATOM 1037 O O . LEU A 1 126 ? 0.433 2.883 12.896 1.00 89.62 126 LEU A O 1
ATOM 1041 N N . ASP A 1 127 ? 1.755 4.611 12.343 1.00 87.25 127 ASP A N 1
ATOM 1042 C CA . ASP A 1 127 ? 1.823 4.309 10.909 1.00 87.25 127 ASP A CA 1
ATOM 1043 C C . ASP A 1 127 ? 2.513 2.990 10.611 1.00 87.25 127 ASP A C 1
ATOM 1045 O O . ASP A 1 127 ? 1.989 2.146 9.878 1.00 87.25 127 ASP A O 1
ATOM 1049 N N . GLU A 1 128 ? 3.668 2.770 11.233 1.00 89.69 128 GLU A N 1
ATOM 1050 C CA . GLU A 1 128 ? 4.414 1.530 11.067 1.00 89.69 128 GLU A CA 1
ATOM 1051 C C . GLU A 1 128 ? 3.601 0.335 11.583 1.00 89.69 128 GLU A C 1
ATOM 1053 O O . GLU A 1 128 ? 3.525 -0.714 10.932 1.00 89.69 128 GLU A O 1
ATOM 1058 N N . GLN A 1 129 ? 2.941 0.499 12.733 1.00 91.81 129 GLN A N 1
ATOM 1059 C CA . GLN A 1 129 ? 2.136 -0.561 13.325 1.00 91.81 129 GLN A CA 1
ATOM 1060 C C . GLN A 1 129 ? 0.861 -0.835 12.519 1.00 91.81 129 GLN A C 1
ATOM 1062 O O . GLN A 1 129 ? 0.504 -1.998 12.308 1.00 91.81 129 GLN A O 1
ATOM 1067 N N . PHE A 1 130 ? 0.193 0.212 12.034 1.00 93.56 130 PHE A N 1
ATOM 1068 C CA . PHE A 1 130 ? -0.992 0.080 11.195 1.00 93.56 130 PHE A CA 1
ATOM 1069 C C . PHE A 1 130 ? -0.659 -0.648 9.893 1.00 93.56 130 PHE A C 1
ATOM 1071 O O . PHE A 1 130 ? -1.343 -1.608 9.541 1.00 93.56 130 PHE A O 1
ATOM 1078 N N . LYS A 1 131 ? 0.449 -0.286 9.232 1.00 91.25 131 LYS A N 1
ATOM 1079 C CA . LYS A 1 131 ? 0.931 -0.967 8.023 1.00 91.25 131 LYS A CA 1
ATOM 1080 C C . LYS A 1 131 ? 1.169 -2.462 8.260 1.00 91.25 131 LYS A C 1
ATOM 1082 O O . LYS A 1 131 ? 0.760 -3.284 7.438 1.00 91.25 131 LYS A O 1
ATOM 1087 N N . LYS A 1 132 ? 1.777 -2.833 9.395 1.00 91.81 132 LYS A N 1
ATOM 1088 C CA . LYS A 1 132 ? 1.992 -4.242 9.779 1.00 91.81 132 LYS A CA 1
ATOM 1089 C C . LYS A 1 132 ? 0.672 -4.995 9.948 1.00 91.81 132 LYS A C 1
ATOM 1091 O O . LYS A 1 132 ? 0.519 -6.073 9.376 1.00 91.81 132 LYS A O 1
ATOM 1096 N N . TYR A 1 133 ? -0.287 -4.428 10.679 1.00 93.06 133 TYR A N 1
ATOM 1097 C CA . TYR A 1 133 ? -1.592 -5.068 10.874 1.00 93.06 133 TYR A CA 1
ATOM 1098 C C . TYR A 1 133 ? -2.414 -5.142 9.588 1.00 93.06 133 TYR A C 1
ATOM 1100 O O . TYR A 1 133 ? -3.094 -6.140 9.355 1.00 93.06 133 TYR A O 1
ATOM 1108 N N . TYR A 1 134 ? -2.331 -4.130 8.727 1.00 92.06 134 TYR A N 1
ATOM 1109 C CA . TYR A 1 134 ? -2.995 -4.157 7.429 1.00 92.06 134 TYR A CA 1
ATOM 1110 C C . TYR A 1 134 ? -2.434 -5.282 6.548 1.00 92.06 134 TYR A C 1
ATOM 1112 O O . TYR A 1 134 ? -3.192 -6.038 5.940 1.00 92.06 134 TYR A O 1
ATOM 1120 N N . LEU A 1 135 ? -1.107 -5.460 6.532 1.00 89.88 135 LEU A N 1
ATOM 1121 C CA . LEU A 1 135 ? -0.457 -6.561 5.820 1.00 89.88 135 LEU A CA 1
ATOM 1122 C C . LEU A 1 135 ? -0.845 -7.933 6.397 1.00 89.88 135 LEU A C 1
ATOM 1124 O O . LEU A 1 135 ? -1.095 -8.869 5.639 1.00 89.88 135 LEU A O 1
ATOM 1128 N N . GLU A 1 136 ? -0.913 -8.058 7.725 1.00 91.50 136 GLU A N 1
ATOM 1129 C CA . GLU A 1 136 ? -1.390 -9.265 8.416 1.00 91.50 136 GLU A CA 1
ATOM 1130 C C . GLU A 1 136 ? -2.814 -9.619 7.966 1.00 91.50 136 GLU A C 1
ATOM 1132 O O . GLU A 1 136 ? -3.059 -10.729 7.492 1.00 91.50 136 GLU A O 1
ATOM 1137 N N . ALA A 1 137 ? -3.730 -8.653 8.023 1.00 90.88 137 ALA A N 1
ATOM 1138 C CA . ALA A 1 137 ? -5.116 -8.827 7.610 1.00 90.88 137 ALA A CA 1
ATOM 1139 C C . ALA A 1 137 ? -5.243 -9.172 6.118 1.00 90.88 137 ALA A C 1
ATOM 1141 O O . ALA A 1 137 ? -6.017 -10.051 5.739 1.00 90.88 137 ALA A O 1
ATOM 1142 N N . ARG A 1 138 ? -4.443 -8.540 5.255 1.00 88.94 138 ARG A N 1
ATOM 1143 C CA . ARG A 1 138 ? -4.406 -8.864 3.825 1.00 88.94 138 ARG A CA 1
ATOM 1144 C C . ARG A 1 138 ? -3.959 -10.306 3.581 1.00 88.94 138 ARG A C 1
ATOM 1146 O O . ARG A 1 138 ? -4.630 -11.025 2.849 1.00 88.94 138 ARG A O 1
ATOM 1153 N N . ARG A 1 139 ? -2.894 -10.761 4.247 1.00 88.56 139 ARG A N 1
ATOM 1154 C CA . ARG A 1 139 ? -2.428 -12.157 4.156 1.00 88.56 139 ARG A CA 1
ATOM 1155 C C . ARG A 1 139 ? -3.477 -13.147 4.661 1.00 88.56 139 ARG A C 1
ATOM 1157 O O . ARG A 1 139 ? -3.608 -14.233 4.107 1.00 88.56 139 ARG A O 1
ATOM 1164 N N . LEU A 1 140 ? -4.231 -12.791 5.703 1.00 89.44 140 LEU A N 1
ATOM 1165 C CA . LEU A 1 140 ? -5.354 -13.604 6.182 1.00 89.44 140 LEU A CA 1
ATOM 1166 C C . LEU A 1 140 ? -6.484 -13.671 5.150 1.00 89.44 140 LEU A C 1
ATOM 1168 O O . LEU A 1 140 ? -7.059 -14.742 4.956 1.00 89.44 140 LEU A O 1
ATOM 1172 N N . LYS A 1 141 ? -6.769 -12.561 4.459 1.00 88.75 141 LYS A N 1
ATOM 1173 C CA . LYS A 1 141 ? -7.759 -12.510 3.375 1.00 88.75 141 LYS A CA 1
ATOM 1174 C C . LYS A 1 141 ? -7.350 -13.401 2.207 1.00 88.75 141 LYS A C 1
ATOM 1176 O O . LYS A 1 141 ? -8.152 -14.211 1.760 1.00 88.75 141 LYS A O 1
ATOM 1181 N N . GLU A 1 142 ? -6.101 -13.294 1.761 1.00 86.94 142 GLU A N 1
ATOM 1182 C CA . GLU A 1 142 ? -5.545 -14.103 0.666 1.00 86.94 142 GLU A CA 1
ATOM 1183 C C . GLU A 1 142 ? -5.571 -15.607 0.988 1.00 86.94 142 GLU A C 1
ATOM 1185 O O . GLU A 1 142 ? -5.804 -16.424 0.105 1.00 86.94 142 GLU A O 1
ATOM 1190 N N . LYS A 1 143 ? -5.415 -15.982 2.265 1.00 89.88 143 LYS A N 1
ATOM 1191 C CA . LYS A 1 143 ? -5.533 -17.372 2.741 1.00 89.88 143 LYS A CA 1
ATOM 1192 C C . LYS A 1 143 ? -6.974 -17.840 2.991 1.00 89.88 143 LYS A C 1
ATOM 1194 O O . LYS A 1 143 ? -7.162 -18.987 3.386 1.00 89.88 143 LYS A O 1
ATOM 1199 N N . GLY A 1 144 ? -7.978 -16.973 2.841 1.00 86.38 144 GLY A N 1
ATOM 1200 C CA . GLY A 1 144 ? -9.380 -17.289 3.149 1.00 86.38 144 GLY A CA 1
ATOM 1201 C C . GLY A 1 144 ? -9.687 -17.460 4.645 1.00 86.38 144 GLY A C 1
ATOM 1202 O O . GLY A 1 144 ? -10.714 -18.026 5.005 1.00 86.38 144 GLY A O 1
ATOM 1203 N N . LEU A 1 145 ? -8.805 -16.984 5.530 1.00 85.06 145 LEU A N 1
ATOM 1204 C CA . LEU A 1 145 ? -8.927 -17.107 6.991 1.00 85.06 145 LEU A CA 1
ATOM 1205 C C . LEU A 1 145 ? -9.446 -15.827 7.663 1.00 85.06 145 LEU A C 1
ATOM 1207 O O . LEU A 1 145 ? -9.611 -15.794 8.883 1.00 85.06 145 LEU A O 1
ATOM 1211 N N . LEU A 1 146 ? -9.681 -14.761 6.894 1.00 85.44 146 LEU A N 1
ATOM 1212 C CA . LEU A 1 146 ? -10.182 -13.497 7.423 1.00 85.44 146 LEU A CA 1
ATOM 1213 C C . LEU A 1 146 ? -11.658 -13.638 7.818 1.00 85.44 146 LEU A C 1
ATOM 1215 O O . LEU A 1 146 ? -12.547 -13.560 6.975 1.00 85.44 146 LEU A O 1
ATOM 1219 N N . ARG A 1 147 ? -11.911 -13.834 9.112 1.00 81.38 147 ARG A N 1
ATOM 1220 C CA . ARG A 1 147 ? -13.260 -13.859 9.688 1.00 81.38 147 ARG A CA 1
ATOM 1221 C C . ARG A 1 147 ? -13.556 -12.524 10.354 1.00 81.38 147 ARG A C 1
ATOM 1223 O O . ARG A 1 147 ? -12.802 -12.099 11.224 1.00 81.38 147 ARG A O 1
ATOM 1230 N N . THR A 1 148 ? -14.636 -11.874 9.935 1.00 76.31 148 THR A N 1
ATOM 1231 C CA . THR A 1 148 ? -15.100 -10.587 10.483 1.00 76.31 148 THR A CA 1
ATOM 1232 C C . THR A 1 148 ? -16.399 -10.721 11.268 1.00 76.31 148 THR A C 1
ATOM 1234 O O . THR A 1 148 ? -17.069 -9.722 11.528 1.00 76.31 148 THR A O 1
ATOM 1237 N N . ASP A 1 149 ? -16.804 -11.943 11.598 1.00 69.62 149 ASP A N 1
ATOM 1238 C CA . ASP A 1 149 ? -18.070 -12.165 12.276 1.00 69.62 149 ASP A CA 1
ATOM 1239 C C . ASP A 1 149 ? -17.917 -11.749 13.736 1.00 69.62 149 ASP A C 1
ATOM 1241 O O . ASP A 1 149 ? -17.150 -12.335 14.503 1.00 69.62 149 ASP A O 1
ATOM 1245 N N . VAL A 1 150 ? -18.646 -10.698 14.106 1.00 58.16 150 VAL A N 1
ATOM 1246 C CA . VAL A 1 150 ? -19.005 -10.469 15.502 1.00 58.16 150 VAL A CA 1
ATOM 1247 C C . VAL A 1 150 ? -19.872 -11.671 15.873 1.00 58.16 150 VAL A C 1
ATOM 1249 O O . VAL A 1 150 ? -20.902 -11.856 15.224 1.00 58.16 150 VAL A O 1
ATOM 1252 N N . PRO A 1 151 ? -19.497 -12.511 16.854 1.00 51.53 151 PRO A N 1
ATOM 1253 C CA . PRO A 1 151 ? -20.434 -13.497 17.365 1.00 51.53 151 PRO A CA 1
ATOM 1254 C C . PRO A 1 151 ? -21.693 -12.735 17.777 1.00 51.53 151 PRO A C 1
ATOM 1256 O O . PRO A 1 151 ? -21.578 -11.752 18.512 1.00 51.53 151 PRO A O 1
ATOM 1259 N N . GLU A 1 152 ? -22.872 -13.165 17.320 1.00 49.28 152 GLU A N 1
ATOM 1260 C CA . GLU A 1 152 ? -24.171 -12.532 17.627 1.00 49.28 152 GLU A CA 1
ATOM 1261 C C . GLU A 1 152 ? -24.405 -12.337 19.141 1.00 49.28 152 GLU A C 1
ATOM 1263 O O . GLU A 1 152 ? -25.263 -11.559 19.557 1.00 49.28 152 GLU A O 1
ATOM 1268 N N 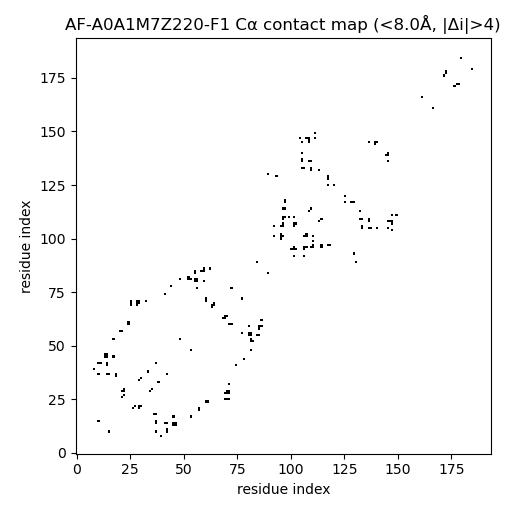. HIS A 1 153 ? -23.572 -12.956 19.982 1.00 48.22 153 HIS A N 1
ATOM 1269 C CA . HIS A 1 153 ? -23.514 -12.755 21.420 1.00 48.22 153 HIS A CA 1
ATOM 1270 C C . HIS A 1 153 ? -22.072 -12.489 21.902 1.00 48.22 153 HIS A C 1
ATOM 1272 O O . HIS A 1 153 ? -21.374 -13.420 22.302 1.00 48.22 153 HIS A O 1
ATOM 1278 N N . PRO A 1 154 ? -21.619 -11.221 21.964 1.00 51.94 154 PRO A N 1
ATOM 1279 C CA . PRO A 1 154 ? -20.305 -10.852 22.513 1.00 51.94 154 PRO A CA 1
ATOM 1280 C C . PRO A 1 154 ? -20.125 -11.183 24.006 1.00 51.94 154 PRO A C 1
ATOM 1282 O O . PRO A 1 154 ? -19.038 -11.010 24.548 1.00 51.94 154 PRO A O 1
ATOM 1285 N N . GLN A 1 155 ? -21.195 -11.600 24.690 1.00 52.94 155 GLN A N 1
ATOM 1286 C CA . GLN A 1 155 ? -21.262 -11.735 26.147 1.00 52.94 155 GLN A CA 1
ATOM 1287 C C . GLN A 1 155 ? -21.324 -13.180 26.652 1.00 52.94 155 GLN A C 1
ATOM 1289 O O . GLN A 1 155 ? -21.347 -13.391 27.861 1.00 52.94 155 GLN A O 1
ATOM 1294 N N . LEU A 1 156 ? -21.338 -14.181 25.771 1.00 48.34 156 LEU A N 1
ATOM 1295 C CA . LEU A 1 156 ? -21.372 -15.577 26.198 1.00 48.34 156 LEU A CA 1
ATOM 1296 C C . LEU A 1 156 ? -20.120 -16.280 25.691 1.00 48.34 156 LEU A C 1
ATOM 1298 O O . LEU A 1 156 ? -20.057 -16.746 24.555 1.00 48.34 156 LEU A O 1
ATOM 1302 N N . SER A 1 157 ? -19.105 -16.359 26.554 1.00 48.94 157 SER A N 1
ATOM 1303 C CA . SER A 1 157 ? -18.057 -17.356 26.376 1.00 48.94 157 SER A CA 1
ATOM 1304 C C . SER A 1 157 ? -18.722 -18.735 26.296 1.00 48.94 157 SER A C 1
ATOM 1306 O O . SER A 1 157 ? -19.561 -19.081 27.127 1.00 48.94 157 SER A O 1
ATOM 1308 N N . SER A 1 158 ? -18.336 -19.552 25.312 1.00 54.00 158 SER A N 1
ATOM 1309 C CA . SER A 1 158 ? -18.779 -20.954 25.209 1.00 54.00 158 SER A CA 1
ATOM 1310 C C . SER A 1 158 ? -18.402 -21.780 26.447 1.00 54.00 158 SER A C 1
ATOM 1312 O O . SER A 1 158 ? -18.973 -22.832 26.708 1.00 54.00 158 SER A O 1
ATOM 1314 N N . SER A 1 159 ? -17.451 -21.276 27.230 1.00 51.84 159 SER A N 1
ATOM 1315 C CA . SER A 1 159 ? -17.125 -21.701 28.582 1.00 51.84 159 SER A CA 1
ATOM 1316 C C . SER A 1 159 ? -17.510 -20.591 29.563 1.00 51.84 159 SER A C 1
ATOM 1318 O O . SER A 1 159 ? -16.656 -19.828 30.027 1.00 51.84 159 SER A O 1
ATOM 1320 N N . SER A 1 160 ? -18.801 -20.440 29.854 1.00 53.31 160 SER A N 1
ATOM 1321 C CA . SER A 1 160 ? -19.213 -19.766 31.085 1.00 53.31 160 SER A CA 1
ATOM 1322 C C . SER A 1 160 ? -18.809 -20.692 32.231 1.00 53.31 160 SER A C 1
ATOM 1324 O O . SER A 1 160 ? -19.448 -21.713 32.486 1.00 53.31 160 SER A O 1
ATOM 1326 N N . VAL A 1 161 ? -17.658 -20.418 32.845 1.00 60.00 161 VAL A N 1
ATOM 1327 C CA . VAL A 1 161 ? -17.258 -21.110 34.070 1.00 60.00 161 VAL A CA 1
ATOM 1328 C C . VAL A 1 161 ? -18.228 -20.627 35.137 1.00 60.00 161 VAL A C 1
ATOM 1330 O O . VAL A 1 161 ? -18.162 -19.466 35.540 1.00 60.00 161 VAL A O 1
ATOM 1333 N N . LYS A 1 162 ? -19.165 -21.492 35.538 1.00 61.72 162 LYS A N 1
ATOM 1334 C CA . LYS A 1 162 ? -20.123 -21.184 36.603 1.00 61.72 162 LYS A CA 1
ATOM 1335 C C . LYS A 1 162 ? -19.355 -20.680 37.822 1.00 61.72 162 LYS A C 1
ATOM 1337 O O . LYS A 1 162 ? -18.422 -21.342 38.283 1.00 61.72 162 LYS A O 1
ATOM 1342 N N . ASN A 1 163 ? -19.728 -19.509 38.331 1.00 73.50 163 ASN A N 1
ATOM 1343 C CA . ASN A 1 163 ? -19.162 -19.005 39.573 1.00 73.50 163 ASN A CA 1
ATOM 1344 C C . ASN A 1 163 ? -19.550 -19.970 40.707 1.00 73.50 163 ASN A C 1
ATOM 1346 O O . ASN A 1 163 ? -20.637 -20.548 40.687 1.00 73.50 163 ASN A O 1
ATOM 1350 N N . LEU A 1 164 ? -18.693 -20.130 41.718 1.00 72.19 164 LEU A N 1
ATOM 1351 C CA . LEU A 1 164 ? -18.988 -20.948 42.899 1.00 72.19 164 LEU A CA 1
ATOM 1352 C C . LEU A 1 164 ? -20.336 -20.556 43.535 1.00 72.19 164 LEU A C 1
ATOM 1354 O O . LEU A 1 164 ? -21.091 -21.415 43.982 1.00 72.19 164 LEU A O 1
ATOM 1358 N N . ASN A 1 165 ? -20.658 -19.260 43.517 1.00 77.75 165 ASN A N 1
ATOM 1359 C CA . ASN A 1 165 ? -21.931 -18.736 44.010 1.00 77.75 165 ASN A CA 1
ATOM 1360 C C . ASN A 1 165 ? -23.134 -19.181 43.166 1.00 77.75 165 ASN A C 1
ATOM 1362 O O . ASN A 1 165 ? -24.199 -19.429 43.727 1.00 77.75 165 ASN A O 1
ATOM 1366 N N . ASP A 1 166 ? -22.970 -19.312 41.847 1.00 76.69 166 ASP A N 1
ATOM 1367 C CA . ASP A 1 166 ? -24.037 -19.775 40.955 1.00 76.69 166 ASP A CA 1
ATOM 1368 C C . ASP A 1 166 ? -24.327 -21.258 41.195 1.00 76.69 166 ASP A C 1
ATOM 1370 O O . ASP A 1 166 ? -25.486 -21.646 41.300 1.00 76.69 166 ASP A O 1
ATOM 1374 N N . VAL A 1 167 ? -23.280 -22.069 41.394 1.00 80.12 167 VAL A N 1
ATOM 1375 C CA . VAL A 1 167 ? -23.415 -23.492 41.755 1.00 80.12 167 VAL A CA 1
ATOM 1376 C C . VAL A 1 167 ? -24.139 -23.647 43.094 1.00 80.12 167 VAL A C 1
ATOM 1378 O O . VAL A 1 167 ? -25.117 -24.383 43.191 1.00 80.12 167 VAL A O 1
ATOM 1381 N N . MET A 1 168 ? -23.716 -22.902 44.119 1.00 78.50 168 MET A N 1
ATOM 1382 C CA . MET A 1 168 ? -24.341 -22.952 45.448 1.00 78.50 168 MET A CA 1
ATOM 1383 C C . MET A 1 168 ? -25.802 -22.489 45.420 1.00 78.50 168 MET A C 1
ATOM 1385 O O . MET A 1 168 ? -26.640 -23.013 46.158 1.00 78.50 168 MET A O 1
ATOM 1389 N N . ARG A 1 169 ? -26.125 -21.512 44.566 1.00 76.81 169 ARG A N 1
ATOM 1390 C CA . ARG A 1 169 ? -27.494 -21.036 44.366 1.00 76.81 169 ARG A CA 1
ATOM 1391 C C . ARG A 1 169 ? -28.357 -22.080 43.662 1.00 76.81 169 ARG A C 1
ATOM 1393 O O . ARG A 1 169 ? -29.461 -22.336 44.131 1.00 76.81 169 ARG A O 1
ATOM 1400 N N . GLU A 1 170 ? -27.865 -22.688 42.586 1.00 81.38 170 GLU A N 1
ATOM 1401 C CA . GLU A 1 170 ? -28.564 -23.768 41.880 1.00 81.38 170 GLU A CA 1
ATOM 1402 C C . GLU A 1 170 ? -28.830 -24.961 42.815 1.00 81.38 170 GLU A C 1
ATOM 1404 O O . GLU A 1 170 ? -29.960 -25.446 42.881 1.00 81.38 170 GLU A O 1
ATOM 1409 N N . ASP A 1 171 ? -27.839 -25.379 43.608 1.00 82.56 171 ASP A N 1
ATOM 1410 C CA . ASP A 1 171 ? -27.976 -26.463 44.592 1.00 82.56 171 ASP A CA 1
ATOM 1411 C C . ASP A 1 171 ? -29.016 -26.142 45.676 1.00 82.56 171 ASP A C 1
ATOM 1413 O O . ASP A 1 171 ? -29.783 -27.011 46.109 1.00 82.56 171 ASP A O 1
ATOM 1417 N N . TYR A 1 172 ? -29.060 -24.887 46.129 1.00 78.88 172 TYR A N 1
ATOM 1418 C CA . TYR A 1 172 ? -30.062 -24.429 47.086 1.00 78.88 172 TYR A CA 1
ATOM 1419 C C . TYR A 1 172 ? -31.466 -24.412 46.466 1.00 78.88 172 TYR A C 1
ATOM 1421 O O . TYR A 1 172 ? -32.419 -24.893 47.083 1.00 78.88 172 TYR A O 1
ATOM 1429 N N . GLU A 1 173 ? -31.598 -23.907 45.236 1.00 81.12 173 GLU A N 1
ATOM 1430 C CA . GLU A 1 173 ? -32.862 -23.858 44.496 1.00 81.12 173 GLU A CA 1
ATOM 1431 C C . GLU A 1 173 ? -33.397 -25.266 44.181 1.00 81.12 173 GLU A C 1
ATOM 1433 O O . GLU A 1 173 ? -34.605 -25.488 44.285 1.00 81.12 173 GLU A O 1
ATOM 1438 N N . GLN A 1 174 ? -32.530 -26.243 43.892 1.00 80.94 174 GLN A N 1
ATOM 1439 C CA . GLN A 1 174 ? -32.931 -27.646 43.719 1.00 80.94 174 GLN A CA 1
ATOM 1440 C C . GLN A 1 174 ? -33.494 -28.259 45.008 1.00 80.94 174 GLN A C 1
ATOM 1442 O O . GLN A 1 174 ? -34.495 -28.973 44.967 1.00 80.94 174 GLN A O 1
ATOM 1447 N N . LYS A 1 175 ? -32.877 -27.980 46.164 1.00 80.56 175 LYS A N 1
ATOM 1448 C CA . LYS A 1 175 ? -33.273 -28.574 47.455 1.00 80.56 175 LYS A CA 1
ATOM 1449 C C . LYS A 1 175 ? -34.464 -27.878 48.112 1.00 80.56 175 LYS A C 1
ATOM 1451 O O . LYS A 1 175 ? -35.242 -28.522 48.813 1.00 80.56 175 LYS A O 1
ATOM 1456 N N . HIS A 1 176 ? -34.605 -26.567 47.920 1.00 75.06 176 HIS A N 1
ATOM 1457 C CA . HIS A 1 176 ? -35.563 -25.740 48.663 1.00 75.06 176 HIS A CA 1
ATOM 1458 C C . HIS A 1 176 ? -36.588 -25.017 47.776 1.00 75.06 176 HIS A C 1
ATOM 1460 O O . HIS A 1 176 ? -37.492 -24.348 48.295 1.00 75.06 176 HIS A O 1
ATOM 1466 N N . GLY A 1 177 ? -36.494 -25.172 46.452 1.00 74.44 177 GLY A N 1
ATOM 1467 C CA . GLY A 1 177 ? -37.276 -24.415 45.479 1.00 74.44 177 GLY A CA 1
ATOM 1468 C C . GLY A 1 177 ? -36.894 -22.932 45.469 1.00 74.44 177 GLY A C 1
ATOM 1469 O O . GLY A 1 177 ? -35.934 -22.506 46.106 1.00 74.44 177 GLY A O 1
ATOM 1470 N N . LYS A 1 178 ? -37.701 -22.094 44.806 1.00 73.06 178 LYS A N 1
ATOM 1471 C CA . LYS A 1 178 ? -37.519 -20.625 44.753 1.00 73.06 178 LYS A CA 1
ATOM 1472 C C . LYS A 1 178 ? -37.851 -19.912 46.079 1.00 73.06 178 LYS A C 1
ATOM 1474 O O . LYS A 1 178 ? -38.383 -18.802 46.088 1.00 73.06 178 LYS A O 1
ATOM 1479 N N . ARG A 1 179 ? -37.633 -20.562 47.224 1.00 71.81 179 ARG A N 1
ATOM 1480 C CA . ARG A 1 179 ? -37.917 -19.998 48.547 1.00 71.81 179 ARG A CA 1
ATOM 1481 C C . ARG A 1 179 ? -36.700 -19.217 49.028 1.00 71.81 179 ARG A C 1
ATOM 1483 O O . ARG A 1 179 ? -35.597 -19.742 49.067 1.00 71.81 179 ARG A O 1
ATOM 1490 N N . LEU A 1 180 ? -36.919 -17.965 49.430 1.00 68.38 180 LEU A N 1
ATOM 1491 C CA . LEU A 1 180 ? -35.891 -17.140 50.069 1.00 68.38 180 LEU A CA 1
ATOM 1492 C C . LEU A 1 180 ? -35.329 -17.838 51.312 1.00 68.38 180 LEU A C 1
ATOM 1494 O O . LEU A 1 180 ? -36.094 -18.385 52.114 1.00 68.38 180 LEU A O 1
ATOM 1498 N N . HIS A 1 181 ? -34.009 -17.753 51.486 1.00 73.12 181 HIS A N 1
ATOM 1499 C CA . HIS A 1 181 ? -33.326 -18.305 52.649 1.00 73.12 181 HIS A CA 1
ATOM 1500 C C . HIS A 1 181 ? -33.945 -17.762 53.956 1.00 73.12 181 HIS A C 1
ATOM 1502 O O . HIS A 1 181 ? -34.218 -16.558 54.033 1.00 73.12 181 HIS A O 1
ATOM 1508 N N . PRO A 1 182 ? -34.147 -18.590 55.003 1.00 75.12 182 PRO A N 1
ATOM 1509 C CA . PRO A 1 182 ? -34.814 -18.186 56.247 1.00 75.12 182 PRO A CA 1
ATOM 1510 C C . PRO A 1 182 ? -34.236 -16.915 56.883 1.00 75.12 182 PRO A C 1
ATOM 1512 O O . PRO A 1 182 ? -34.983 -16.061 57.348 1.00 75.12 182 PRO A O 1
ATOM 1515 N N . ARG A 1 183 ? -32.910 -16.752 56.817 1.00 73.75 183 ARG A N 1
ATOM 1516 C CA . ARG A 1 183 ? -32.203 -15.554 57.294 1.00 73.75 183 ARG A CA 1
ATOM 1517 C C . ARG A 1 183 ? -32.603 -14.275 56.545 1.00 73.75 183 ARG A C 1
ATOM 1519 O O . ARG A 1 183 ? -32.803 -13.248 57.174 1.00 73.75 183 ARG A O 1
ATOM 1526 N N . ILE A 1 184 ? -32.769 -14.339 55.221 1.00 74.50 184 ILE A N 1
ATOM 1527 C CA . ILE A 1 184 ? -33.194 -13.191 54.397 1.00 74.50 184 ILE A CA 1
ATOM 1528 C C . ILE A 1 184 ? -34.658 -12.851 54.690 1.00 74.50 184 ILE A C 1
ATOM 1530 O O . ILE A 1 184 ? -35.015 -11.685 54.795 1.00 74.50 184 ILE A O 1
ATOM 1534 N N . ARG A 1 185 ? -35.503 -13.872 54.892 1.00 75.94 185 ARG A N 1
ATOM 1535 C CA . ARG A 1 185 ? -36.897 -13.667 55.313 1.00 75.94 185 ARG A CA 1
ATOM 1536 C C . ARG A 1 185 ? -37.009 -12.962 56.663 1.00 75.94 185 ARG A C 1
ATOM 1538 O O . ARG A 1 185 ? -37.953 -12.211 56.846 1.00 75.94 185 ARG A O 1
ATOM 1545 N N . GLN A 1 186 ? -36.103 -13.230 57.601 1.00 77.31 186 GLN A N 1
ATOM 1546 C CA . GLN A 1 186 ? -36.090 -12.556 58.902 1.00 77.31 186 GLN A CA 1
ATOM 1547 C C . GLN A 1 186 ? -35.660 -11.092 58.785 1.00 77.31 186 GLN A C 1
ATOM 1549 O O . GLN A 1 186 ? -36.300 -10.249 59.395 1.00 77.31 186 GLN A O 1
ATOM 1554 N N . ILE A 1 187 ? -34.652 -10.790 57.959 1.00 76.19 187 ILE A N 1
ATOM 1555 C CA . ILE A 1 187 ? -34.218 -9.406 57.697 1.00 76.19 187 ILE A CA 1
ATOM 1556 C C . ILE A 1 187 ? -35.354 -8.604 57.048 1.00 76.19 187 ILE A C 1
ATOM 1558 O O . ILE A 1 187 ? -35.739 -7.567 57.563 1.00 76.19 187 ILE A O 1
ATOM 1562 N N . LEU A 1 188 ? -35.983 -9.146 55.999 1.00 73.38 188 LEU A N 1
ATOM 1563 C CA . LEU A 1 188 ? -37.117 -8.492 55.331 1.00 73.38 188 LEU A CA 1
ATOM 1564 C C . LEU A 1 188 ? -38.322 -8.262 56.250 1.00 73.38 188 LEU A C 1
ATOM 1566 O O . LEU A 1 188 ? -39.083 -7.333 56.020 1.00 73.38 188 LEU A O 1
ATOM 1570 N N . LYS A 1 189 ? -38.526 -9.131 57.248 1.00 74.31 189 LYS A N 1
ATOM 1571 C CA . LYS A 1 189 ? -39.583 -8.946 58.248 1.00 74.31 189 LYS A CA 1
ATOM 1572 C C . LYS A 1 189 ? -39.228 -7.852 59.248 1.00 74.31 189 LYS A C 1
ATOM 1574 O O . LYS A 1 189 ? -40.088 -7.048 59.574 1.00 74.31 189 LYS A O 1
ATOM 1579 N N . HIS A 1 190 ? -37.973 -7.813 59.686 1.00 70.75 190 HIS A N 1
ATOM 1580 C CA . HIS A 1 190 ? -37.479 -6.793 60.604 1.00 70.75 190 HIS A CA 1
ATOM 1581 C C . HIS A 1 190 ? -37.518 -5.393 59.972 1.00 70.75 190 HIS A C 1
ATOM 1583 O O . HIS A 1 190 ? -37.925 -4.448 60.630 1.00 70.75 190 HIS A O 1
ATOM 1589 N N . ASP A 1 191 ? -37.192 -5.271 58.683 1.00 61.69 191 ASP A N 1
ATOM 1590 C CA . ASP A 1 191 ? -37.258 -3.998 57.943 1.00 61.69 191 ASP A CA 1
ATOM 1591 C C . ASP A 1 191 ? -38.698 -3.574 57.587 1.00 61.69 191 ASP A C 1
ATOM 1593 O O . ASP A 1 191 ? -38.917 -2.468 57.107 1.00 61.69 191 ASP A O 1
ATOM 1597 N N . SER A 1 192 ? -39.687 -4.458 57.765 1.00 59.19 192 SER A N 1
ATOM 1598 C CA . SER A 1 192 ? -41.109 -4.161 57.524 1.00 59.19 192 SER A CA 1
ATOM 1599 C C . SER A 1 192 ? -41.897 -3.823 58.794 1.00 59.19 192 SER A C 1
ATOM 1601 O O . SER A 1 192 ? -43.093 -3.548 58.707 1.00 59.19 192 SER A O 1
ATOM 1603 N N . GLU A 1 193 ? -41.250 -3.908 59.958 1.00 56.47 193 GLU A N 1
ATOM 1604 C CA . GLU A 1 193 ? -41.826 -3.610 61.277 1.00 56.47 193 GLU A CA 1
ATOM 1605 C C . GLU A 1 193 ? -41.315 -2.271 61.861 1.00 56.47 193 GLU A C 1
ATOM 1607 O O . GLU A 1 193 ? -41.726 -1.899 62.961 1.00 56.47 193 GLU A O 1
ATOM 1612 N N . GLU A 1 194 ? -40.489 -1.529 61.108 1.00 48.00 194 GLU A N 1
ATOM 1613 C CA . GLU A 1 194 ? -40.182 -0.096 61.298 1.00 48.00 194 GLU A CA 1
ATOM 1614 C C . GLU A 1 194 ? -40.979 0.774 60.310 1.00 48.00 194 GLU A C 1
ATOM 1616 O O . GLU A 1 194 ? -41.431 1.867 60.727 1.00 48.00 194 GLU A O 1
#

Foldseek 3Di:
DDPPPDPQPDADPQLVVLLVLLCVQLPPLSCVVQNPDHHPLSSVVSVVADPLLSVQLSLQQVVCVVVVNSHDDDSVVSVVSSPDGHPVRLVVLLVCLLVVNHPDLLSLLCNPPPNVVLVPDDPVCNSVVSVVSSVVSVVCVVVVNRDNDDPPDPPDDPDPPQDPVNVVVVVCCVVPNPDDDPVVVVVVVVVVVD

Radius of gyration: 31.34 Å; Cα contacts (8 Å, |Δi|>4): 122; chains: 1; bounding box: 61×41×102 Å

Nearest PDB structures (foldseek):
  2vzb-assembly1_A  TM=1.910E-01  e=5.723E+00  Bacteroides fragilis NCTC 9343
  4m32-assembly1_D  TM=1.622E-01  e=6.976E+00  Mycolicibacterium smegmatis MC2 155
  4m35-assembly1_A  TM=1.599E-01  e=6.976E+00  Mycolicibacterium smegmatis MC2 155

Secondary structure (DSSP, 8-state):
---------PPPHHHHHHHHHHHHHHTHHHHHHH-SS--HHHHHHHHT--HHHHHHHHHHHHHHHHTT--SPPPHHHHHHHTTSPPHHHHHHHHHHHHTT---SHHHHHHHHHTHHHHHTS-HHHHHHHHHHHHHHHHHHHHTT-------S-TT--S-----HHHHHHHHHHHHH-SPPPHHHHHHHHHTT--

pLDDT: mean 83.26, std 14.63, range [35.88, 95.5]

Sequence (194 aa):
MSDSHQTGDIPSDWCNHVFGSFLSIYETQWEYQYGSLPTGRFIEFAAAIDVEKLNRLLKHCHERIQMGNSWPPQMGELWVLKDALTAEELLDSRIRVLSRMPENQIEKWLVQNKLFNLKHLAENKLDEQFKKYYLEARRLKEKGLLRTDVPEHPQLSSSSVKNLNDVMREDYEQKHGKRLHPRIRQILKHDSEE